Protein AF-A0A2E7DBP9-F1 (afdb_monomer_lite)

Sequence (190 aa):
MDQDQIARRSAISTDPSSILVFAQDPDAQGQPLVGTFQVPVEPAALLESIAKYETRVALAAGLSPADISRQSGDPRSGYALAVSRSGQREAQKKYAPVFRMGDEELLAKSAMLANRFLGTSLPESGYRVSYHSMPLSPDEIRAQREDIIGKMEAGLMSPVQAIMQMYDDMDEIEAKQLLTQIRRDKAEFQ

Radius of gyration: 34.58 Å; chains: 1; bounding box: 72×58×92 Å

Secondary structure (DSSP, 8-state):
----SGGG-------TT----PPPPTT--S----PPPPPSS-HHHHHHHHHHHHHHHHHHTT--GGGG---SS-TTSS------HHHHHHHHHHHHHHHHHHHHHHHHHHHHHHHHHH-----SS----PPPPPPPPHHHHHHHHHHHHHHHHTTSS-HHHHHHHHSTT--HHHHHHHHHHHHHHHHH--

pLDDT: mean 76.6, std 13.45, range [39.31, 95.0]

Foldseek 3Di:
DDDDPPVPDDDDDDDPPDDDDDDDDPPDPDDDDDDDDDDPDDVVVVVVVVVVVVLVVCVVLVQDPVQQPQPPDDPPDPPRSNRDLVRVQVSCVVCVVVVFVVVQQVVLVVQVVCCVPVVDDDDNHDDGDDDDGDDDDPVRVVVLVVVLVVCVVVVNDDQLRSVCVVPVPDDSVRSVVVVVVVVVCVVVVD

Structure (mmCIF, N/CA/C/O backbone):
data_AF-A0A2E7DBP9-F1
#
_entry.id   AF-A0A2E7DBP9-F1
#
loop_
_atom_site.group_PDB
_atom_site.id
_atom_site.type_symbol
_atom_site.label_atom_id
_atom_site.label_alt_id
_atom_site.label_comp_id
_atom_site.label_asym_id
_atom_site.label_entity_id
_atom_site.label_seq_id
_atom_site.pdbx_PDB_ins_code
_atom_site.Cartn_x
_atom_site.Cartn_y
_atom_site.Cartn_z
_atom_site.occupancy
_atom_site.B_iso_or_equiv
_atom_site.auth_seq_id
_atom_site.auth_comp_id
_atom_site.auth_asym_id
_atom_site.auth_atom_id
_atom_site.pdbx_PDB_model_num
ATOM 1 N N . MET A 1 1 ? 29.658 -23.734 -59.685 1.00 39.62 1 MET A N 1
ATOM 2 C CA . MET A 1 1 ? 31.065 -23.414 -59.377 1.00 39.62 1 MET A CA 1
ATOM 3 C C . MET A 1 1 ? 31.058 -22.720 -58.033 1.00 39.62 1 MET A C 1
ATOM 5 O O . MET A 1 1 ? 30.898 -21.512 -57.978 1.00 39.62 1 MET A O 1
ATOM 9 N N . ASP A 1 2 ? 31.080 -23.520 -56.974 1.00 45.53 2 ASP A N 1
ATOM 10 C CA . ASP A 1 2 ? 30.848 -23.098 -55.592 1.00 45.53 2 ASP A CA 1
ATOM 11 C C . ASP A 1 2 ? 32.098 -23.488 -54.791 1.00 45.53 2 ASP A C 1
ATOM 13 O O . ASP A 1 2 ? 32.121 -24.468 -54.053 1.00 45.53 2 ASP A O 1
ATOM 17 N N . GLN A 1 3 ? 33.210 -22.819 -55.107 1.00 42.97 3 GLN A N 1
ATOM 18 C CA . GLN A 1 3 ? 34.517 -23.068 -54.501 1.00 42.97 3 GLN A CA 1
ATOM 19 C C . GLN A 1 3 ? 34.954 -21.833 -53.705 1.00 42.97 3 GLN A C 1
ATOM 21 O O . GLN A 1 3 ? 35.177 -20.759 -54.258 1.00 42.97 3 GLN A O 1
ATOM 26 N N . ASP A 1 4 ? 35.072 -22.038 -52.393 1.00 46.25 4 ASP A N 1
ATOM 27 C CA . ASP A 1 4 ? 35.994 -21.358 -51.480 1.00 46.25 4 ASP A CA 1
ATOM 28 C C . ASP A 1 4 ? 35.869 -19.842 -51.269 1.00 46.25 4 ASP A C 1
ATOM 30 O O . ASP A 1 4 ? 36.848 -19.100 -51.331 1.00 46.25 4 ASP A O 1
ATOM 34 N N . GLN A 1 5 ? 34.695 -19.374 -50.834 1.00 48.56 5 GLN A N 1
ATOM 35 C CA . GLN A 1 5 ? 34.624 -18.104 -50.085 1.00 48.56 5 GLN A CA 1
ATOM 36 C C . GLN A 1 5 ? 34.911 -18.254 -48.579 1.00 48.56 5 GLN A C 1
ATOM 38 O O . GLN A 1 5 ? 35.135 -17.260 -47.889 1.00 48.56 5 GLN A O 1
ATOM 43 N N . ILE A 1 6 ? 34.945 -19.485 -48.056 1.00 50.41 6 ILE A N 1
ATOM 44 C CA . ILE A 1 6 ? 35.253 -19.759 -46.641 1.00 50.41 6 ILE A CA 1
ATOM 45 C C . ILE A 1 6 ? 36.765 -19.628 -46.376 1.00 50.41 6 ILE A C 1
ATOM 47 O O . ILE A 1 6 ? 37.163 -19.152 -45.315 1.00 50.41 6 ILE A O 1
ATOM 51 N N . ALA A 1 7 ? 37.609 -19.940 -47.366 1.00 48.03 7 ALA A N 1
ATOM 52 C CA . ALA A 1 7 ? 39.069 -19.958 -47.239 1.00 48.03 7 ALA A CA 1
ATOM 53 C C . ALA A 1 7 ? 39.744 -18.570 -47.111 1.00 48.03 7 ALA A C 1
ATOM 55 O O . ALA A 1 7 ? 40.942 -18.502 -46.855 1.00 48.03 7 ALA A O 1
ATOM 56 N N . ARG A 1 8 ? 39.010 -17.455 -47.267 1.00 54.16 8 ARG A N 1
ATOM 57 C CA . ARG A 1 8 ? 39.556 -16.078 -47.196 1.00 54.16 8 ARG A CA 1
ATOM 58 C C . ARG A 1 8 ? 39.136 -15.285 -45.953 1.00 54.16 8 ARG A C 1
ATOM 60 O O . ARG A 1 8 ? 39.252 -14.063 -45.940 1.00 54.16 8 ARG A O 1
ATOM 67 N N . ARG A 1 9 ? 38.621 -15.939 -44.909 1.00 57.69 9 ARG A N 1
ATOM 68 C CA . ARG A 1 9 ? 38.292 -15.269 -43.640 1.00 57.69 9 ARG A CA 1
ATOM 69 C C . ARG A 1 9 ? 39.413 -15.503 -42.630 1.00 57.69 9 ARG A C 1
ATOM 71 O O . ARG A 1 9 ? 39.549 -16.607 -42.116 1.00 57.69 9 ARG A O 1
ATOM 78 N N . SER A 1 10 ? 40.203 -14.471 -42.341 1.00 65.31 10 SER A N 1
ATOM 79 C CA . SER A 1 10 ? 41.147 -14.468 -41.221 1.00 65.31 10 SER A CA 1
ATOM 80 C C . SER A 1 10 ? 40.471 -13.876 -39.982 1.00 65.31 10 SER A C 1
ATOM 82 O O . SER A 1 10 ? 39.899 -12.788 -40.025 1.00 65.31 10 SER A O 1
ATOM 84 N N . ALA A 1 11 ? 40.504 -14.608 -38.870 1.00 70.25 11 ALA A N 1
ATOM 85 C CA . ALA A 1 11 ? 40.077 -14.099 -37.573 1.00 70.25 11 ALA A CA 1
ATOM 86 C C . ALA A 1 11 ? 41.314 -13.617 -36.808 1.00 70.25 11 ALA A C 1
ATOM 88 O O . ALA A 1 11 ? 42.265 -14.377 -36.633 1.00 70.25 11 ALA A O 1
ATOM 89 N N . ILE A 1 12 ? 41.305 -12.361 -36.361 1.00 74.56 12 ILE A N 1
ATOM 90 C CA . ILE A 1 12 ? 42.368 -11.781 -35.535 1.00 74.56 12 ILE A CA 1
ATOM 91 C C . ILE A 1 12 ? 41.779 -11.560 -34.143 1.00 74.56 12 ILE A C 1
ATOM 93 O O . ILE A 1 12 ? 40.846 -10.778 -33.982 1.00 74.56 12 ILE A O 1
ATOM 97 N N . SER A 1 13 ? 42.294 -12.278 -33.144 1.00 73.81 13 SER A N 1
ATOM 98 C CA . SER A 1 13 ? 41.904 -12.079 -31.747 1.00 73.81 13 SER A CA 1
ATOM 99 C C . SER A 1 13 ? 42.631 -10.857 -31.193 1.00 73.81 13 SER A C 1
ATOM 101 O O . SER A 1 13 ? 43.857 -10.862 -31.109 1.00 73.81 13 SER A O 1
ATOM 103 N N . THR A 1 14 ? 41.887 -9.824 -30.809 1.00 72.88 14 THR A N 1
ATOM 104 C CA . THR A 1 14 ? 42.428 -8.595 -30.214 1.00 72.88 14 THR A CA 1
ATOM 105 C C . THR A 1 14 ? 42.141 -8.497 -28.730 1.00 72.88 14 THR A C 1
ATOM 107 O O . THR A 1 14 ? 41.020 -8.745 -28.290 1.00 72.88 14 THR A O 1
ATOM 110 N N . ASP A 1 15 ? 43.146 -8.062 -27.978 1.00 78.44 15 ASP A N 1
ATOM 111 C CA . ASP A 1 15 ? 43.021 -7.652 -26.580 1.00 78.44 15 ASP A CA 1
ATOM 112 C C . ASP A 1 15 ? 42.444 -6.217 -26.513 1.00 78.44 15 ASP A C 1
ATOM 114 O O . ASP A 1 15 ? 42.805 -5.397 -27.365 1.00 78.44 15 ASP A O 1
ATOM 118 N N . PRO A 1 16 ? 41.579 -5.866 -25.540 1.00 72.56 16 PRO A N 1
ATOM 119 C CA . PRO A 1 16 ? 41.098 -4.492 -25.331 1.00 72.56 16 PRO A CA 1
ATOM 120 C C . PRO A 1 16 ? 42.195 -3.419 -25.175 1.00 72.56 16 PRO A C 1
ATOM 122 O O . PRO A 1 16 ? 41.903 -2.234 -25.316 1.00 72.56 16 PRO A O 1
ATOM 125 N N . SER A 1 17 ? 43.447 -3.805 -24.916 1.00 79.69 17 SER A N 1
ATOM 126 C CA . SER A 1 17 ? 44.618 -2.915 -24.888 1.00 79.69 17 SER A CA 1
ATOM 127 C C . SER A 1 17 ? 45.367 -2.781 -26.227 1.00 79.69 17 SER A C 1
ATOM 129 O O . SER A 1 17 ? 46.347 -2.041 -26.312 1.00 79.69 17 SER A O 1
ATOM 131 N N . SER A 1 18 ? 44.922 -3.469 -27.283 1.00 76.94 18 SER A N 1
ATOM 132 C CA . SER A 1 18 ? 45.573 -3.484 -28.600 1.00 76.94 18 SER A CA 1
ATOM 133 C C . SER A 1 18 ? 44.852 -2.602 -29.626 1.00 76.94 18 SER A C 1
ATOM 135 O O . SER A 1 18 ? 43.626 -2.521 -29.647 1.00 76.94 18 SER A O 1
ATOM 137 N N . ILE A 1 19 ? 45.618 -1.939 -30.501 1.00 74.88 19 ILE A N 1
ATOM 138 C CA . ILE A 1 19 ? 45.091 -1.132 -31.611 1.00 74.88 19 ILE A CA 1
ATOM 139 C C . ILE A 1 19 ? 45.338 -1.888 -32.916 1.00 74.88 19 ILE A C 1
ATOM 141 O O . ILE A 1 19 ? 46.484 -2.184 -33.255 1.00 74.88 19 ILE A O 1
ATOM 145 N N . LEU A 1 20 ? 44.271 -2.177 -33.663 1.00 76.56 20 LEU A N 1
ATOM 146 C CA . LEU A 1 20 ? 44.380 -2.717 -35.017 1.00 76.56 20 LEU A CA 1
ATOM 147 C C . LEU A 1 20 ? 44.583 -1.593 -36.026 1.00 76.56 20 LEU A C 1
ATOM 149 O O . LEU A 1 20 ? 43.804 -0.642 -36.079 1.00 76.56 20 LEU A O 1
ATOM 153 N N . VAL A 1 21 ? 45.602 -1.749 -36.865 1.00 78.38 21 VAL A N 1
ATOM 154 C CA . VAL A 1 21 ? 45.881 -0.857 -37.989 1.00 78.38 21 VAL A CA 1
ATOM 155 C C . VAL A 1 21 ? 45.710 -1.655 -39.274 1.00 78.38 21 VAL A C 1
ATOM 157 O O . VAL A 1 21 ? 46.422 -2.631 -39.502 1.00 78.38 21 VAL A O 1
ATOM 160 N N . PHE A 1 22 ? 44.762 -1.242 -40.111 1.00 75.50 22 PHE A N 1
ATOM 161 C CA . PHE A 1 22 ? 44.553 -1.826 -41.433 1.00 75.50 22 PHE A CA 1
ATOM 162 C C . PHE A 1 22 ? 45.274 -0.972 -42.477 1.00 75.50 22 PHE A C 1
ATOM 164 O O . PHE A 1 22 ? 45.026 0.230 -42.571 1.00 75.50 22 PHE A O 1
ATOM 171 N N . ALA A 1 23 ? 46.163 -1.588 -43.256 1.00 75.81 23 ALA A N 1
ATOM 172 C CA . ALA A 1 23 ? 46.811 -0.959 -44.402 1.00 75.81 23 ALA A CA 1
ATOM 173 C C . ALA A 1 23 ? 46.165 -1.458 -45.699 1.00 75.81 23 ALA A C 1
ATOM 175 O O . ALA A 1 23 ? 45.755 -2.617 -45.788 1.00 75.81 23 ALA A O 1
ATOM 176 N N . GLN A 1 24 ? 46.065 -0.582 -46.699 1.00 69.94 24 GLN A N 1
ATOM 177 C CA . GLN A 1 24 ? 45.629 -0.980 -48.032 1.00 69.94 24 GLN A CA 1
ATOM 178 C C . GLN A 1 24 ? 46.708 -1.854 -48.679 1.00 69.94 24 GLN A C 1
ATOM 180 O O . GLN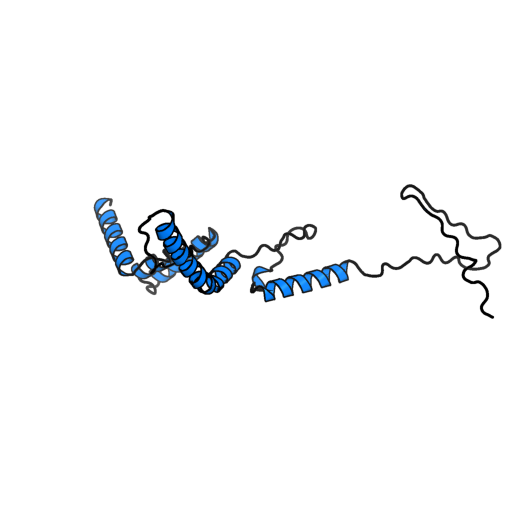 A 1 24 ? 47.890 -1.516 -48.631 1.00 69.94 24 GLN A O 1
ATOM 185 N N . ASP A 1 25 ? 46.292 -2.964 -49.282 1.00 75.56 25 ASP A N 1
ATOM 186 C CA . ASP A 1 25 ? 47.177 -3.809 -50.078 1.00 75.56 25 ASP A CA 1
ATOM 187 C C . ASP A 1 25 ? 47.626 -3.033 -51.337 1.00 75.56 25 ASP A C 1
ATOM 189 O O . ASP A 1 25 ? 46.761 -2.553 -52.080 1.00 75.56 25 ASP A O 1
ATOM 193 N N . PRO A 1 26 ? 48.941 -2.856 -51.570 1.00 69.62 26 PRO A N 1
ATOM 194 C CA . PRO A 1 26 ? 49.465 -2.071 -52.688 1.00 69.62 26 PRO A CA 1
ATOM 195 C C . PRO A 1 26 ? 49.058 -2.589 -54.077 1.00 69.62 26 PRO A C 1
ATOM 197 O O . PRO A 1 26 ? 49.033 -1.794 -55.017 1.00 69.62 26 PRO A O 1
ATOM 200 N N . ASP A 1 27 ? 48.686 -3.866 -54.209 1.00 71.06 27 ASP A N 1
ATOM 201 C CA . ASP A 1 27 ? 48.264 -4.463 -55.485 1.00 71.06 27 ASP A CA 1
ATOM 202 C C . ASP A 1 27 ? 46.733 -4.455 -55.686 1.00 71.06 27 ASP A C 1
ATOM 204 O O . ASP A 1 27 ? 46.227 -4.785 -56.765 1.00 71.06 27 ASP A O 1
ATOM 208 N N . ALA A 1 28 ? 45.962 -4.053 -54.670 1.00 71.00 28 ALA A N 1
ATOM 209 C CA . ALA A 1 28 ? 44.505 -4.038 -54.723 1.00 71.00 28 ALA A CA 1
ATOM 210 C C . ALA A 1 28 ? 43.969 -2.717 -55.306 1.00 71.00 28 ALA A C 1
ATOM 212 O O . ALA A 1 28 ? 43.956 -1.674 -54.647 1.00 71.00 28 ALA A O 1
ATOM 213 N N . GLN A 1 29 ? 43.452 -2.765 -56.540 1.00 66.00 29 GLN A N 1
ATOM 214 C CA . GLN A 1 29 ? 42.735 -1.635 -57.139 1.00 66.00 29 GLN A CA 1
ATOM 215 C C . GLN A 1 29 ? 41.269 -1.599 -56.681 1.00 66.00 29 GLN A C 1
ATOM 217 O O . GLN A 1 29 ? 40.438 -2.387 -57.129 1.00 66.00 29 GLN A O 1
ATOM 222 N N . GLY A 1 30 ? 40.951 -0.665 -55.781 1.00 69.94 30 GLY A N 1
ATOM 223 C CA . GLY A 1 30 ? 39.599 -0.401 -55.284 1.00 69.94 30 GLY A CA 1
ATOM 224 C C . GLY A 1 30 ? 39.603 0.492 -54.040 1.00 69.94 30 GLY A C 1
ATOM 225 O O . GLY A 1 30 ? 40.638 0.669 -53.401 1.00 69.94 30 GLY A O 1
ATOM 226 N N . GLN A 1 31 ? 38.450 1.069 -53.687 1.00 67.81 31 GLN A N 1
ATOM 227 C CA . GLN A 1 31 ? 38.296 1.780 -52.415 1.00 67.81 31 GLN A CA 1
ATOM 228 C C . GLN A 1 31 ? 38.171 0.747 -51.277 1.00 67.81 31 GLN A C 1
ATOM 230 O O . GLN A 1 31 ? 37.269 -0.092 -51.338 1.00 67.81 31 GLN A O 1
ATOM 235 N N . PRO A 1 32 ? 39.040 0.769 -50.249 1.00 67.62 32 PRO A N 1
ATOM 236 C CA . PRO A 1 32 ? 38.953 -0.182 -49.146 1.00 67.62 32 PRO A CA 1
ATOM 237 C C . PRO A 1 32 ? 37.668 0.052 -48.342 1.00 67.62 32 PRO A C 1
ATOM 239 O O . PRO A 1 32 ? 37.416 1.160 -47.867 1.00 67.62 32 PRO A O 1
ATOM 242 N N . LEU A 1 33 ? 36.855 -0.997 -48.184 1.00 67.00 33 LEU A N 1
ATOM 243 C CA . LEU A 1 33 ? 35.632 -0.971 -47.383 1.00 67.00 33 LEU A CA 1
ATOM 244 C C . LEU A 1 33 ? 35.829 -1.822 -46.125 1.00 67.00 33 LEU A C 1
ATOM 246 O O . LEU A 1 33 ? 35.989 -3.039 -46.208 1.00 67.00 33 LEU A O 1
ATOM 250 N N . VAL A 1 34 ? 35.783 -1.188 -44.956 1.00 73.75 34 VAL A N 1
ATOM 251 C CA . VAL A 1 34 ? 35.730 -1.894 -43.672 1.00 73.75 34 VAL A CA 1
ATOM 252 C C . VAL A 1 34 ? 34.263 -2.029 -43.281 1.00 73.75 34 VAL A C 1
ATOM 254 O O . VAL A 1 34 ? 33.609 -1.045 -42.942 1.00 73.75 34 VAL A O 1
ATOM 257 N N . GLY A 1 35 ? 33.728 -3.246 -43.362 1.00 70.94 35 GLY A N 1
ATOM 258 C CA . GLY A 1 35 ? 32.385 -3.541 -42.874 1.00 70.94 35 GLY A CA 1
ATOM 259 C C . GLY A 1 35 ? 32.385 -3.614 -41.350 1.00 70.94 35 GLY A C 1
ATOM 260 O O . GLY A 1 35 ? 33.093 -4.434 -40.773 1.00 70.94 35 GLY A O 1
ATOM 261 N N . THR A 1 36 ? 31.592 -2.776 -40.691 1.00 73.00 36 THR A N 1
ATOM 262 C CA . THR A 1 36 ? 31.295 -2.929 -39.265 1.00 73.00 36 THR A CA 1
ATOM 263 C C . THR A 1 36 ? 30.020 -3.745 -39.096 1.00 73.00 36 THR A C 1
ATOM 265 O O . THR A 1 36 ? 29.071 -3.619 -39.874 1.00 73.00 36 THR A O 1
ATOM 268 N N . PHE A 1 37 ? 29.979 -4.598 -38.072 1.00 74.44 37 PHE A N 1
ATOM 269 C CA . PHE A 1 37 ? 28.721 -5.210 -37.666 1.00 74.44 37 PHE A CA 1
ATOM 270 C C . PHE A 1 37 ? 27.853 -4.127 -37.036 1.00 74.44 37 PHE A C 1
ATOM 272 O O . PHE A 1 37 ? 28.237 -3.513 -36.040 1.00 74.44 37 PHE A O 1
ATOM 279 N N . GLN A 1 38 ? 26.692 -3.880 -37.634 1.00 70.31 38 GLN A N 1
ATOM 280 C CA . GLN A 1 38 ? 25.683 -3.041 -37.009 1.00 70.31 38 GLN A CA 1
ATOM 281 C C . GLN A 1 38 ? 25.188 -3.750 -35.754 1.00 70.31 38 GLN A C 1
ATOM 283 O O . GLN A 1 38 ? 24.910 -4.953 -35.778 1.00 70.31 38 GLN A O 1
ATOM 288 N N . VAL A 1 39 ? 25.101 -3.008 -34.653 1.00 74.06 39 VAL A N 1
ATOM 289 C CA . VAL A 1 39 ? 24.480 -3.524 -33.435 1.00 74.06 39 VAL A CA 1
ATOM 290 C C . VAL A 1 39 ? 23.050 -3.932 -33.810 1.00 74.06 39 VAL A C 1
ATOM 292 O O . VAL A 1 39 ? 22.343 -3.134 -34.425 1.00 74.06 39 VAL A O 1
ATOM 295 N N . PRO A 1 40 ? 22.609 -5.162 -33.492 1.00 78.12 40 PRO A N 1
ATOM 296 C CA . PRO A 1 40 ? 21.336 -5.691 -33.983 1.00 78.12 40 PRO A CA 1
ATOM 297 C C . PRO A 1 40 ? 20.115 -4.951 -33.424 1.00 78.12 40 PRO A C 1
ATOM 299 O O . PRO A 1 40 ? 19.004 -5.152 -33.908 1.00 78.12 40 PRO A O 1
ATOM 302 N N . VAL A 1 41 ? 20.305 -4.113 -32.401 1.00 81.62 41 VAL A N 1
ATOM 303 C CA . VAL A 1 41 ? 19.242 -3.319 -31.797 1.00 81.62 41 VAL A CA 1
ATOM 304 C C . VAL A 1 41 ? 19.752 -1.936 -31.420 1.00 81.62 41 VAL A C 1
ATOM 306 O O . VAL A 1 41 ? 20.867 -1.778 -30.921 1.00 81.62 41 VAL A O 1
ATOM 309 N N . GLU A 1 42 ? 18.905 -0.934 -31.622 1.00 85.56 42 GLU A N 1
ATOM 310 C CA . GLU A 1 42 ? 19.122 0.393 -31.070 1.00 85.56 42 GLU A CA 1
ATOM 311 C C . GLU A 1 42 ? 18.817 0.363 -29.556 1.00 85.56 42 GLU A C 1
ATOM 313 O O . GLU A 1 42 ? 17.697 0.011 -29.166 1.00 85.56 42 GLU A O 1
ATOM 318 N N . PRO A 1 43 ? 19.764 0.741 -28.677 1.00 82.44 43 PRO A N 1
ATOM 319 C CA . PRO A 1 43 ? 19.548 0.704 -27.228 1.00 82.44 43 PRO A CA 1
ATOM 320 C C . PRO A 1 43 ? 18.356 1.548 -26.756 1.00 82.44 43 PRO A C 1
ATOM 322 O O . PRO A 1 43 ? 17.678 1.173 -25.800 1.00 82.44 43 PRO A O 1
ATOM 325 N N . ALA A 1 44 ? 18.070 2.663 -27.436 1.00 84.31 44 ALA A N 1
ATOM 326 C CA . ALA A 1 44 ? 16.938 3.527 -27.111 1.00 84.31 44 ALA A CA 1
ATOM 327 C C . ALA A 1 44 ? 15.592 2.838 -27.388 1.00 84.31 44 ALA A C 1
ATOM 329 O O . ALA A 1 44 ? 14.715 2.835 -26.522 1.00 84.31 44 ALA A O 1
ATOM 330 N N . ALA A 1 45 ? 15.457 2.179 -28.543 1.00 84.50 45 ALA A N 1
ATOM 331 C CA . ALA A 1 45 ? 14.262 1.415 -28.894 1.00 84.50 45 ALA A CA 1
ATOM 332 C C . ALA A 1 45 ? 14.034 0.232 -27.937 1.00 84.50 45 ALA A C 1
ATOM 334 O O . ALA A 1 45 ? 12.899 -0.052 -27.541 1.00 84.50 45 ALA A O 1
ATOM 335 N N . LEU A 1 46 ? 15.115 -0.433 -27.509 1.00 84.75 46 LEU A N 1
ATOM 336 C CA . LEU A 1 46 ? 15.033 -1.503 -26.516 1.00 84.75 46 LEU A CA 1
ATOM 337 C C . LEU A 1 46 ? 14.532 -0.973 -25.165 1.00 84.75 46 LEU A C 1
ATOM 339 O O . LEU A 1 46 ? 13.593 -1.538 -24.603 1.00 84.75 46 LEU A O 1
ATOM 343 N N . LEU A 1 47 ? 15.095 0.132 -24.670 1.00 85.81 47 LEU A N 1
ATOM 344 C CA . LEU A 1 47 ? 14.663 0.752 -23.415 1.00 85.81 47 LEU A CA 1
ATOM 345 C C . LEU A 1 47 ? 13.189 1.180 -23.465 1.00 85.81 47 LEU A C 1
ATOM 347 O O . LEU A 1 47 ? 12.444 0.952 -22.512 1.00 85.81 47 LEU A O 1
ATOM 351 N N . GLU A 1 48 ? 12.745 1.749 -24.586 1.00 85.56 48 GLU A N 1
ATOM 352 C CA . GLU A 1 48 ? 11.346 2.137 -24.771 1.00 85.56 48 GLU A CA 1
ATOM 353 C C . GLU A 1 48 ? 10.406 0.922 -24.706 1.00 85.56 48 GLU A C 1
ATOM 355 O O . GLU A 1 48 ? 9.338 0.987 -24.088 1.00 85.56 48 GLU A O 1
ATOM 360 N N . SER A 1 49 ? 10.805 -0.206 -25.301 1.00 87.81 49 SER A N 1
ATOM 361 C CA . SER A 1 49 ? 10.020 -1.443 -25.257 1.00 87.81 49 SER A CA 1
ATOM 362 C C . SER A 1 49 ? 9.886 -2.005 -23.835 1.00 87.81 49 SER A C 1
ATOM 364 O O . SER A 1 49 ? 8.793 -2.420 -23.440 1.00 87.81 49 SER A O 1
ATOM 366 N N . ILE A 1 50 ? 10.961 -1.938 -23.043 1.00 86.88 50 ILE A N 1
ATOM 367 C CA . ILE A 1 50 ? 10.983 -2.374 -21.642 1.00 86.88 50 ILE A CA 1
ATOM 368 C C . ILE A 1 50 ? 10.063 -1.481 -20.804 1.00 86.88 50 ILE A C 1
ATOM 370 O O . ILE A 1 50 ? 9.182 -1.989 -20.114 1.00 86.88 50 ILE A O 1
ATOM 374 N N . ALA A 1 51 ? 10.163 -0.157 -20.947 1.00 83.81 51 ALA A N 1
ATOM 375 C CA . ALA A 1 51 ? 9.324 0.784 -20.205 1.00 83.81 51 ALA A CA 1
ATOM 376 C C . ALA A 1 51 ? 7.820 0.593 -20.492 1.00 83.81 51 ALA A C 1
ATOM 378 O O . ALA A 1 51 ? 6.983 0.647 -19.584 1.00 83.81 51 ALA A O 1
ATOM 379 N N . LYS A 1 52 ? 7.453 0.324 -21.754 1.00 85.19 52 LYS A N 1
ATOM 380 C CA . LYS A 1 52 ? 6.067 -0.007 -22.134 1.00 85.19 52 LYS A CA 1
ATOM 381 C C . LYS A 1 52 ? 5.601 -1.314 -21.492 1.00 85.19 52 LYS A C 1
ATOM 383 O O . LYS A 1 52 ? 4.462 -1.393 -21.027 1.00 85.19 52 LYS A O 1
ATOM 388 N N . TYR A 1 53 ? 6.465 -2.329 -21.455 1.00 86.44 53 TYR A N 1
ATOM 389 C CA . TYR A 1 53 ? 6.161 -3.602 -20.809 1.00 86.44 53 TYR A CA 1
ATOM 390 C C . TYR A 1 53 ? 5.931 -3.434 -19.301 1.00 86.44 53 TYR A C 1
ATOM 392 O O . TYR A 1 53 ? 4.908 -3.889 -18.792 1.00 86.44 53 TYR A O 1
ATOM 400 N N . GLU A 1 54 ? 6.825 -2.734 -18.605 1.00 84.00 54 GLU A N 1
ATOM 401 C CA . GLU A 1 54 ? 6.729 -2.476 -17.163 1.00 84.00 54 GLU A CA 1
ATOM 402 C C . GLU A 1 54 ? 5.464 -1.696 -16.804 1.00 84.00 54 GLU A C 1
ATOM 404 O O . GLU A 1 54 ? 4.743 -2.073 -15.880 1.00 84.00 54 GLU A O 1
ATOM 409 N N . THR A 1 55 ? 5.127 -0.674 -17.596 1.00 81.56 55 THR A N 1
ATOM 410 C CA . THR A 1 55 ? 3.885 0.090 -17.416 1.00 81.56 55 THR A CA 1
ATOM 411 C C . THR A 1 55 ? 2.666 -0.827 -17.523 1.00 81.56 55 THR A C 1
ATOM 413 O O . THR A 1 55 ? 1.761 -0.767 -16.697 1.00 81.56 55 THR A O 1
ATOM 416 N N . ARG A 1 56 ? 2.646 -1.738 -18.504 1.00 84.44 56 ARG A N 1
ATOM 417 C CA . ARG A 1 56 ? 1.548 -2.699 -18.668 1.00 84.44 56 ARG A CA 1
ATOM 418 C C . ARG A 1 56 ? 1.439 -3.667 -17.485 1.00 84.44 56 ARG A C 1
ATOM 420 O O . ARG A 1 56 ? 0.324 -3.986 -17.082 1.00 84.44 56 ARG A O 1
ATOM 427 N N . VAL A 1 57 ? 2.563 -4.120 -16.927 1.00 84.62 57 VAL A N 1
ATOM 428 C CA . VAL A 1 57 ? 2.578 -4.974 -15.725 1.00 84.62 57 VAL A CA 1
ATOM 429 C C . VAL A 1 57 ? 2.044 -4.215 -14.510 1.00 84.62 57 VAL A C 1
ATOM 431 O O . VAL A 1 57 ? 1.208 -4.744 -13.784 1.00 84.62 57 VAL A O 1
ATOM 434 N N . ALA A 1 58 ? 2.458 -2.962 -14.320 1.00 77.12 58 ALA A N 1
ATOM 435 C CA . ALA A 1 58 ? 1.972 -2.114 -13.234 1.00 77.12 58 ALA A CA 1
ATOM 436 C C . ALA A 1 58 ? 0.453 -1.869 -13.320 1.00 77.12 58 ALA A C 1
ATOM 438 O O . ALA A 1 58 ? -0.250 -1.984 -12.315 1.00 77.12 58 ALA A O 1
ATOM 439 N N . LEU A 1 59 ? -0.073 -1.628 -14.526 1.00 81.44 59 LEU A N 1
ATOM 440 C CA . LEU A 1 59 ? -1.516 -1.514 -14.761 1.00 81.44 59 LEU A CA 1
ATOM 441 C C . LEU A 1 59 ? -2.251 -2.827 -14.463 1.00 81.44 59 LEU A C 1
ATOM 443 O O . LEU A 1 59 ? -3.304 -2.815 -13.829 1.00 81.44 59 LEU A O 1
ATOM 447 N N . ALA A 1 60 ? -1.688 -3.967 -14.870 1.00 80.50 60 ALA A N 1
ATOM 448 C CA . ALA A 1 60 ? -2.255 -5.279 -14.561 1.00 80.50 60 ALA A CA 1
ATOM 449 C C . ALA A 1 60 ? -2.265 -5.574 -13.049 1.00 80.50 60 ALA A C 1
ATOM 451 O O . ALA A 1 60 ? -3.192 -6.213 -12.556 1.00 80.50 60 ALA A O 1
ATOM 452 N N . ALA A 1 61 ? -1.281 -5.064 -12.303 1.00 77.69 61 ALA A N 1
ATOM 453 C CA . ALA A 1 61 ? -1.228 -5.143 -10.842 1.00 77.69 61 ALA A C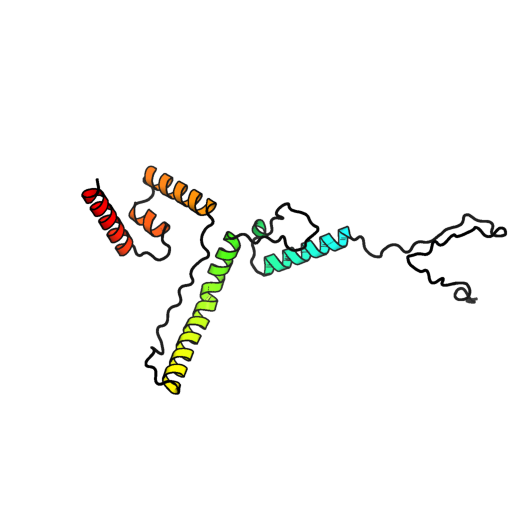A 1
ATOM 454 C C . ALA A 1 61 ? -2.240 -4.213 -10.137 1.00 77.69 61 ALA A C 1
ATOM 456 O O . ALA A 1 61 ? -2.416 -4.300 -8.921 1.00 77.69 61 ALA A O 1
ATOM 457 N N . GLY A 1 62 ? -2.939 -3.356 -10.889 1.00 74.19 62 GLY A N 1
ATOM 458 C CA . GLY A 1 62 ? -3.965 -2.453 -10.376 1.00 74.19 62 GLY A CA 1
ATOM 459 C C . GLY A 1 62 ? -3.445 -1.095 -9.910 1.00 74.19 62 GLY A C 1
ATOM 460 O O . GLY A 1 62 ? -4.155 -0.424 -9.168 1.00 74.19 62 GLY A O 1
ATOM 461 N N . LEU A 1 63 ? -2.238 -0.693 -10.321 1.00 74.62 63 LEU A N 1
ATOM 462 C CA . LEU A 1 63 ? -1.730 0.661 -10.087 1.00 74.62 63 LEU A CA 1
ATOM 463 C C . LEU A 1 63 ? -2.330 1.637 -11.107 1.00 74.62 63 LEU A C 1
ATOM 465 O O . LEU A 1 63 ? -2.473 1.301 -12.285 1.00 74.62 63 LEU A O 1
ATOM 469 N N . SER A 1 64 ? -2.667 2.851 -10.670 1.00 70.12 64 SER A N 1
ATOM 470 C CA . SER A 1 64 ? -3.171 3.894 -11.567 1.00 70.12 64 SER A CA 1
ATOM 471 C C . SER A 1 64 ? -2.043 4.437 -12.460 1.00 70.12 64 SER A C 1
ATOM 473 O O . SER A 1 64 ? -0.929 4.639 -11.971 1.00 70.12 64 SER A O 1
ATOM 475 N N . PRO A 1 65 ? -2.300 4.760 -13.746 1.00 65.06 65 PRO A N 1
ATOM 476 C CA . PRO A 1 65 ? -1.321 5.420 -14.615 1.00 65.06 65 PRO A CA 1
ATOM 477 C C . PRO A 1 65 ? -0.741 6.716 -14.025 1.00 65.06 65 PRO A C 1
ATOM 479 O O . PRO A 1 65 ? 0.409 7.052 -14.296 1.00 65.06 65 PRO A O 1
ATOM 482 N N . ALA A 1 66 ? -1.526 7.435 -13.214 1.00 64.75 66 ALA A N 1
ATOM 483 C CA . ALA A 1 66 ? -1.097 8.668 -12.554 1.00 64.75 66 ALA A CA 1
ATOM 484 C C . ALA A 1 66 ? -0.045 8.418 -11.459 1.00 64.75 66 ALA A C 1
ATOM 486 O O . ALA A 1 66 ? 0.811 9.267 -11.225 1.00 64.75 66 ALA A O 1
ATOM 487 N N . ASP A 1 67 ? -0.060 7.232 -10.846 1.00 61.53 67 ASP A N 1
ATOM 488 C CA . ASP A 1 67 ? 0.895 6.830 -9.809 1.00 61.53 67 ASP A CA 1
ATOM 489 C C . ASP A 1 67 ? 2.232 6.360 -10.396 1.00 61.53 67 ASP A C 1
ATOM 491 O O . ASP A 1 67 ? 3.221 6.253 -9.679 1.00 61.53 67 ASP A O 1
ATOM 495 N N . ILE A 1 68 ? 2.268 6.090 -11.706 1.00 61.59 68 ILE A N 1
ATOM 496 C CA . ILE A 1 68 ? 3.453 5.660 -12.469 1.00 61.59 68 ILE A CA 1
ATOM 497 C C . ILE A 1 68 ? 4.195 6.887 -13.042 1.00 61.59 68 ILE A C 1
ATOM 499 O O . ILE A 1 68 ? 5.087 6.767 -13.884 1.00 61.59 68 ILE A O 1
ATOM 503 N N . SER A 1 69 ? 3.844 8.104 -12.603 1.00 58.56 69 SER A N 1
ATOM 504 C CA . SER A 1 69 ? 4.509 9.321 -13.067 1.00 58.56 69 SER A CA 1
ATOM 505 C C . SER A 1 69 ? 6.019 9.206 -12.828 1.00 58.56 69 SER A C 1
ATOM 507 O O . SER A 1 69 ? 6.462 8.967 -11.703 1.00 58.56 69 SER A O 1
ATOM 509 N N . ARG A 1 70 ? 6.808 9.381 -13.899 1.00 54.81 70 ARG A N 1
ATOM 510 C CA . ARG A 1 70 ? 8.264 9.512 -13.818 1.00 54.81 70 ARG A CA 1
ATOM 511 C C . ARG A 1 70 ? 8.563 10.710 -12.931 1.00 54.81 70 ARG A C 1
ATOM 513 O O . ARG A 1 70 ? 8.525 11.848 -13.398 1.00 54.81 70 ARG A O 1
ATOM 520 N N . GLN A 1 71 ? 8.864 10.461 -11.663 1.00 50.66 71 GLN A N 1
ATOM 521 C CA . GLN A 1 71 ? 9.476 11.471 -10.823 1.00 50.66 71 GLN A CA 1
ATOM 522 C C . GLN A 1 71 ? 10.800 11.816 -11.509 1.00 50.66 71 GLN A C 1
ATOM 524 O O . GLN A 1 71 ? 11.670 10.964 -11.660 1.00 50.66 71 GLN A O 1
ATOM 529 N N . SER A 1 72 ? 10.875 13.025 -12.065 1.00 42.84 72 SER A N 1
ATOM 530 C CA . SER A 1 72 ? 12.011 13.537 -12.829 1.00 42.84 72 SER A CA 1
ATOM 531 C C . SER A 1 72 ? 13.280 13.510 -11.969 1.00 42.84 72 SER A C 1
ATOM 533 O O . SER A 1 72 ? 13.599 14.484 -11.293 1.00 42.84 72 SER A O 1
ATOM 535 N N . GLY A 1 73 ? 13.993 12.387 -11.988 1.00 43.06 73 GLY A N 1
ATOM 536 C CA . GLY A 1 73 ? 15.235 12.154 -11.266 1.00 43.06 73 GLY A CA 1
ATOM 537 C C . GLY A 1 73 ? 15.997 11.021 -11.944 1.00 43.06 73 GLY A C 1
ATOM 538 O O . GLY A 1 73 ? 15.516 9.898 -11.982 1.00 43.06 73 GLY A O 1
ATOM 539 N N . ASP A 1 74 ? 17.130 11.382 -12.545 1.00 43.16 74 ASP A N 1
ATOM 540 C CA . ASP A 1 74 ? 18.153 10.567 -13.218 1.00 43.16 74 ASP A CA 1
ATOM 541 C C . ASP A 1 74 ? 17.744 9.149 -13.725 1.00 43.16 74 ASP A C 1
ATOM 543 O O . ASP A 1 74 ? 17.678 8.193 -12.947 1.00 43.16 74 ASP A O 1
ATOM 547 N N . PRO A 1 75 ? 17.560 8.953 -15.050 1.00 47.44 75 PRO A N 1
ATOM 548 C CA . PRO A 1 75 ? 17.165 7.677 -15.668 1.00 47.44 75 PRO A CA 1
ATOM 549 C C . PRO A 1 75 ? 18.215 6.548 -15.581 1.00 47.44 75 PRO A C 1
ATOM 551 O O . PRO A 1 75 ? 18.051 5.504 -16.209 1.00 47.44 75 PRO A O 1
ATOM 554 N N . ARG A 1 76 ? 19.303 6.729 -14.823 1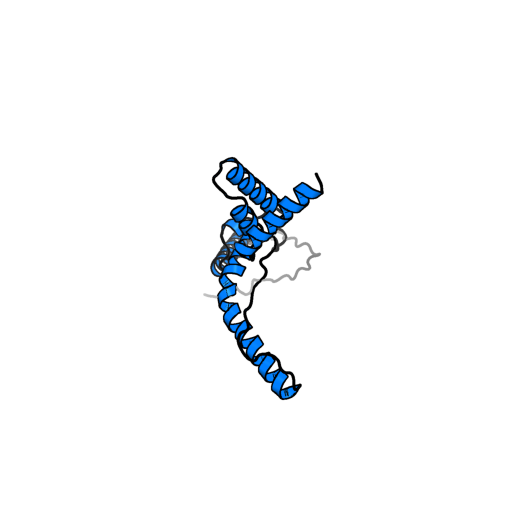.00 48.16 76 ARG A N 1
ATOM 555 C CA . ARG A 1 76 ? 20.388 5.746 -14.655 1.00 48.16 76 ARG A CA 1
ATOM 556 C C . ARG A 1 76 ? 20.168 4.720 -13.547 1.00 48.16 76 ARG A C 1
ATOM 558 O O . ARG A 1 76 ? 20.977 3.805 -13.417 1.00 48.16 76 ARG A O 1
ATOM 565 N N . SER A 1 77 ? 19.089 4.819 -12.774 1.00 42.09 77 SER A N 1
ATOM 566 C CA . SER A 1 77 ? 18.734 3.782 -11.802 1.00 42.09 77 SER A CA 1
ATOM 567 C C . SER A 1 77 ? 17.280 3.359 -11.990 1.00 42.09 77 SER A C 1
ATOM 569 O O . SER A 1 77 ? 16.368 4.171 -11.875 1.00 42.09 77 SER A O 1
ATOM 571 N N . GLY A 1 78 ? 17.055 2.082 -12.311 1.00 43.97 78 GLY A N 1
ATOM 572 C CA . GLY A 1 78 ? 15.730 1.483 -12.535 1.00 43.97 78 GLY A CA 1
ATOM 573 C C . GLY A 1 78 ? 14.864 1.357 -11.273 1.00 43.97 78 GLY A C 1
ATOM 574 O O . GLY A 1 78 ? 14.142 0.379 -11.130 1.00 43.97 78 GLY A O 1
ATOM 575 N N . TYR A 1 79 ? 14.962 2.303 -10.334 1.00 39.31 79 TYR A N 1
ATOM 576 C CA . TYR A 1 79 ? 14.340 2.244 -9.006 1.00 39.31 79 TYR A CA 1
ATOM 577 C C . TYR A 1 79 ? 13.494 3.487 -8.665 1.00 39.31 79 TYR A C 1
ATOM 579 O O . TYR A 1 79 ? 13.272 3.795 -7.501 1.00 39.31 79 TYR A O 1
ATOM 587 N N . ALA A 1 80 ? 12.998 4.225 -9.662 1.00 42.81 80 ALA A N 1
ATOM 588 C CA . ALA A 1 80 ? 12.196 5.434 -9.431 1.00 42.81 80 ALA A CA 1
ATOM 589 C C . ALA A 1 80 ? 10.710 5.280 -9.807 1.00 42.81 80 ALA A C 1
ATOM 591 O O . ALA A 1 80 ? 10.053 6.258 -10.159 1.00 42.81 80 ALA A O 1
ATOM 592 N N . LEU A 1 81 ? 10.148 4.069 -9.708 1.00 50.66 81 LEU A N 1
ATOM 593 C CA . LEU A 1 81 ? 8.693 3.908 -9.609 1.00 50.66 81 LEU A CA 1
ATOM 594 C C . LEU A 1 81 ? 8.276 4.252 -8.174 1.00 50.66 81 LEU A C 1
ATOM 596 O O . LEU A 1 81 ? 8.035 3.375 -7.346 1.00 50.66 81 LEU A O 1
ATOM 600 N N . ALA A 1 82 ? 8.255 5.545 -7.855 1.00 54.31 82 ALA A N 1
ATOM 601 C CA . ALA A 1 82 ? 7.695 6.035 -6.606 1.00 54.31 82 ALA A CA 1
ATOM 602 C C . ALA A 1 82 ? 6.173 5.837 -6.649 1.00 54.31 82 ALA A C 1
ATOM 604 O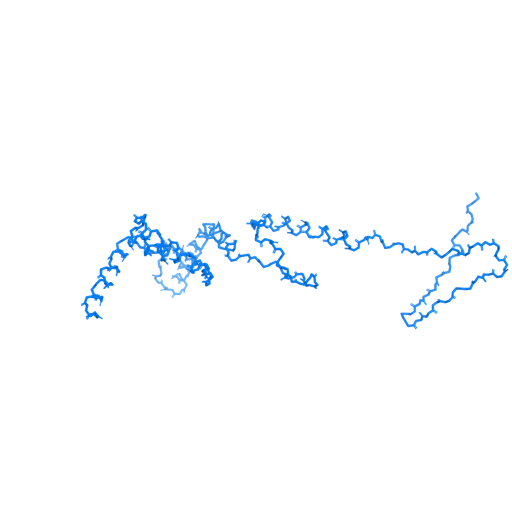 O . ALA A 1 82 ? 5.433 6.722 -7.068 1.00 54.31 82 ALA A O 1
ATOM 605 N N . VAL A 1 83 ? 5.704 4.648 -6.254 1.00 58.81 83 VAL A N 1
ATOM 606 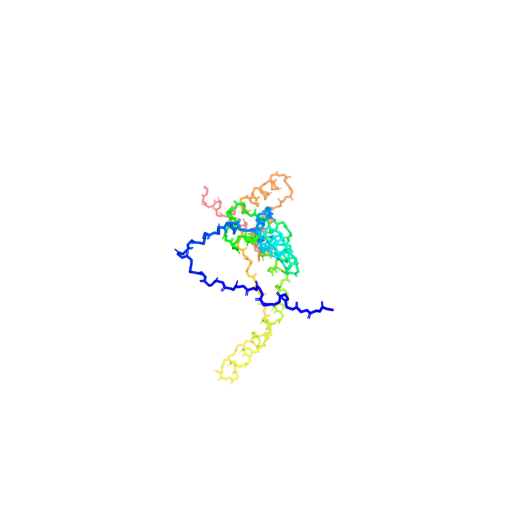C CA . VAL A 1 83 ? 4.269 4.369 -6.138 1.00 58.81 83 VAL A CA 1
ATOM 607 C C . VAL A 1 83 ? 3.677 5.365 -5.146 1.00 58.81 83 VAL A C 1
ATOM 609 O O . VAL A 1 83 ? 4.129 5.452 -4.000 1.00 58.81 83 VAL A O 1
ATOM 612 N N . SER A 1 84 ? 2.675 6.123 -5.584 1.00 67.19 84 SER A N 1
ATOM 613 C CA . SER A 1 84 ? 2.033 7.126 -4.742 1.00 67.19 84 SER A CA 1
ATOM 614 C C . SER A 1 84 ? 1.443 6.483 -3.475 1.00 67.19 84 SER A C 1
ATOM 616 O O . SER A 1 84 ? 0.885 5.380 -3.493 1.00 67.19 84 SER A O 1
ATOM 618 N N . ARG A 1 85 ? 1.538 7.178 -2.333 1.00 68.19 85 ARG A N 1
ATOM 619 C CA . ARG A 1 85 ? 0.931 6.713 -1.068 1.00 68.19 85 ARG A CA 1
ATOM 620 C C . ARG A 1 85 ? -0.597 6.614 -1.162 1.00 68.19 85 ARG A C 1
ATOM 622 O O . ARG A 1 85 ? -1.216 5.880 -0.393 1.00 68.19 85 ARG A O 1
ATOM 629 N N . SER A 1 86 ? -1.216 7.354 -2.081 1.00 67.38 86 SER A N 1
ATOM 630 C CA . SER A 1 86 ? -2.634 7.230 -2.425 1.00 67.38 86 SER A CA 1
ATOM 631 C C . SER A 1 86 ? -2.928 5.906 -3.133 1.00 67.38 86 SER A C 1
ATOM 633 O O . SER A 1 86 ? -3.800 5.172 -2.673 1.00 67.38 86 SER A O 1
ATOM 635 N N . GLY A 1 87 ? -2.151 5.540 -4.157 1.00 71.44 87 GLY A N 1
ATOM 636 C CA . GLY A 1 87 ? -2.308 4.281 -4.890 1.00 71.44 87 GLY A CA 1
ATOM 637 C C . GLY A 1 87 ? -2.063 3.057 -4.010 1.00 71.44 87 GLY A C 1
ATOM 638 O O . GLY A 1 87 ? -2.816 2.085 -4.056 1.00 71.44 87 GLY A O 1
ATOM 639 N N . GLN A 1 88 ? -1.079 3.128 -3.108 1.00 75.56 88 GLN A N 1
ATOM 640 C CA . GLN A 1 88 ? -0.854 2.068 -2.121 1.00 75.56 88 GLN A CA 1
ATOM 641 C C . GLN A 1 88 ? -2.058 1.897 -1.170 1.00 75.56 88 GLN A C 1
ATOM 643 O O . GLN A 1 88 ? -2.410 0.768 -0.829 1.00 75.56 88 GLN A O 1
ATOM 648 N N . ARG A 1 89 ? -2.723 2.986 -0.749 1.00 77.44 89 ARG A N 1
ATOM 649 C CA . ARG A 1 89 ? -3.923 2.916 0.111 1.00 77.44 89 ARG A CA 1
ATOM 650 C C . ARG A 1 89 ? -5.133 2.378 -0.634 1.00 77.44 89 ARG A C 1
ATOM 652 O O . ARG A 1 89 ? -5.904 1.611 -0.064 1.00 77.44 89 ARG A O 1
ATOM 659 N N . GLU A 1 90 ? -5.306 2.764 -1.891 1.00 77.06 90 GLU A N 1
ATOM 660 C CA . GLU A 1 90 ? -6.378 2.239 -2.734 1.00 77.06 90 GLU A CA 1
ATOM 661 C C . GLU A 1 90 ? -6.209 0.731 -2.951 1.00 77.06 90 GLU A C 1
ATOM 663 O O . GLU A 1 90 ? -7.148 -0.039 -2.737 1.00 77.06 90 GLU A O 1
ATOM 668 N N . ALA A 1 91 ? -4.984 0.290 -3.248 1.00 79.19 91 ALA A N 1
ATOM 669 C CA . ALA A 1 91 ? -4.648 -1.125 -3.327 1.00 79.19 91 ALA A CA 1
ATOM 670 C C . ALA A 1 91 ? -4.907 -1.847 -1.992 1.00 79.19 91 ALA A C 1
ATOM 672 O O . ALA A 1 91 ? -5.546 -2.899 -1.979 1.00 79.19 91 ALA A O 1
ATOM 673 N N . GLN A 1 92 ? -4.491 -1.268 -0.859 1.00 81.94 92 GLN A N 1
ATOM 674 C CA . GLN A 1 92 ? -4.752 -1.828 0.472 1.00 81.94 92 GLN A CA 1
ATOM 675 C C . GLN A 1 92 ? -6.257 -2.011 0.723 1.00 81.94 92 GLN A C 1
ATOM 677 O O . GLN A 1 92 ? -6.684 -3.090 1.133 1.00 81.94 92 GLN A O 1
ATOM 682 N N . LYS A 1 93 ? -7.076 -0.994 0.420 1.00 81.69 93 LYS A N 1
ATOM 683 C CA . LYS A 1 93 ? -8.541 -1.063 0.551 1.00 81.69 93 LYS A CA 1
ATOM 684 C C . LYS A 1 93 ? -9.150 -2.132 -0.355 1.00 81.69 93 LYS A C 1
ATOM 686 O O . LYS A 1 93 ? -10.087 -2.808 0.059 1.00 81.69 93 LYS A O 1
ATOM 691 N N . LYS A 1 94 ? -8.609 -2.316 -1.561 1.00 84.44 94 LYS A N 1
ATOM 692 C CA . LYS A 1 94 ? -9.074 -3.326 -2.519 1.00 84.44 94 LYS A CA 1
ATOM 693 C C . LYS A 1 94 ? -8.801 -4.756 -2.051 1.00 84.44 94 LYS A C 1
ATOM 695 O O . LYS A 1 94 ? -9.653 -5.620 -2.240 1.00 84.44 94 LYS A O 1
ATOM 700 N N . TYR A 1 95 ? -7.638 -5.014 -1.453 1.00 85.00 95 TYR A N 1
ATOM 701 C CA . TYR A 1 95 ? -7.257 -6.360 -1.008 1.00 85.00 95 TYR A CA 1
ATOM 702 C C . TYR A 1 95 ? -7.744 -6.712 0.402 1.00 85.00 95 TYR A C 1
ATOM 704 O O . TYR A 1 95 ? -7.908 -7.895 0.700 1.00 85.00 95 TYR A O 1
ATOM 712 N N . ALA A 1 96 ? -8.041 -5.718 1.244 1.00 86.69 96 ALA A N 1
ATOM 713 C CA . ALA A 1 96 ? -8.504 -5.931 2.614 1.00 86.69 96 ALA A CA 1
ATOM 714 C C . ALA A 1 96 ? -9.679 -6.929 2.743 1.00 86.69 96 ALA A C 1
ATOM 716 O O . ALA A 1 96 ? -9.598 -7.797 3.608 1.00 86.69 96 ALA A O 1
ATOM 717 N N . PRO A 1 97 ? -10.738 -6.908 1.906 1.00 85.38 97 PRO A N 1
ATOM 718 C CA . PRO A 1 97 ? -11.832 -7.879 2.020 1.00 85.38 97 PRO A CA 1
ATOM 719 C C . PRO A 1 97 ? -11.410 -9.320 1.710 1.00 85.38 97 PRO A C 1
ATOM 721 O O . PRO A 1 97 ? -11.903 -10.251 2.340 1.00 85.38 97 PRO A O 1
ATOM 724 N N . VAL A 1 98 ? -10.497 -9.504 0.750 1.00 87.81 98 VAL A N 1
ATOM 725 C CA . VAL A 1 98 ? -10.009 -10.831 0.343 1.00 87.81 98 VAL A CA 1
ATOM 726 C C . VAL A 1 98 ? -9.143 -11.434 1.444 1.00 87.81 98 VAL A C 1
ATOM 728 O O . VAL A 1 98 ? -9.298 -12.607 1.775 1.00 87.81 98 VAL A O 1
ATOM 731 N N . PHE A 1 99 ? -8.268 -10.623 2.041 1.00 88.62 99 PHE A N 1
ATOM 732 C CA . PHE A 1 99 ? -7.430 -11.060 3.154 1.00 88.62 99 PHE A CA 1
ATOM 733 C C . PHE A 1 99 ? -8.225 -11.261 4.440 1.00 88.62 99 PHE A C 1
ATOM 735 O O . PHE A 1 99 ? -7.957 -12.224 5.150 1.00 88.62 99 PHE A O 1
ATOM 742 N N . ARG A 1 100 ? -9.266 -10.452 4.688 1.00 89.75 100 ARG A N 1
ATOM 743 C CA . ARG A 1 100 ? -10.078 -10.541 5.910 1.00 89.75 100 ARG A CA 1
ATOM 744 C C . ARG A 1 100 ? -10.609 -11.948 6.142 1.00 89.75 100 ARG A C 1
ATOM 746 O O . ARG A 1 100 ? -10.473 -12.473 7.238 1.00 89.75 100 ARG A O 1
ATOM 753 N N . MET A 1 101 ? -11.175 -12.561 5.104 1.00 88.00 101 MET A N 1
ATOM 754 C 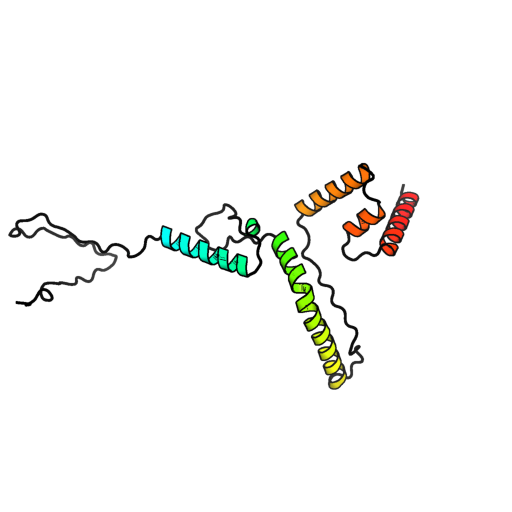CA . MET A 1 101 ? -11.739 -13.907 5.202 1.00 88.00 101 MET A CA 1
ATOM 755 C C . MET A 1 101 ? -10.679 -14.942 5.611 1.00 88.00 101 MET A C 1
ATOM 757 O O . MET A 1 101 ? -10.932 -15.771 6.481 1.00 88.00 101 MET A O 1
ATOM 761 N N . GLY A 1 102 ? -9.488 -14.875 5.007 1.00 91.38 102 GLY A N 1
ATOM 762 C CA . GLY A 1 102 ? -8.386 -15.785 5.320 1.00 91.38 102 GLY A CA 1
ATOM 763 C C . GLY A 1 102 ? -7.786 -15.540 6.704 1.00 91.38 102 GLY A C 1
ATOM 764 O O . GLY A 1 102 ? -7.509 -16.495 7.424 1.00 91.38 102 GLY A O 1
ATOM 765 N N . ASP A 1 103 ? -7.632 -14.279 7.099 1.00 92.75 103 ASP A N 1
ATOM 766 C CA . ASP A 1 103 ? -7.052 -13.899 8.388 1.00 92.75 103 ASP A CA 1
ATOM 767 C C . ASP A 1 103 ? -7.985 -14.255 9.556 1.00 92.75 103 ASP A C 1
ATOM 769 O O . ASP A 1 103 ? -7.533 -14.773 10.579 1.00 92.75 103 ASP A O 1
ATOM 773 N N . GLU A 1 104 ? -9.296 -14.044 9.401 1.00 93.50 104 GLU A N 1
ATOM 774 C CA . GLU A 1 104 ? -10.301 -14.451 10.391 1.00 93.50 104 GLU A CA 1
ATOM 775 C C . GLU A 1 104 ? -10.319 -15.977 10.571 1.00 93.50 104 GLU A C 1
ATOM 777 O O . GLU A 1 104 ? -10.335 -16.473 11.702 1.00 93.50 104 GLU A O 1
ATOM 782 N N . GLU A 1 105 ? -10.246 -16.735 9.472 1.00 92.75 105 GLU A N 1
ATOM 783 C CA . GLU A 1 105 ? -10.177 -18.199 9.512 1.00 92.75 105 GLU A CA 1
ATOM 784 C C . GLU A 1 105 ? -8.854 -18.698 10.117 1.00 92.75 105 GLU A C 1
ATOM 786 O O . GLU A 1 105 ? -8.840 -19.658 10.895 1.00 92.75 105 GLU A O 1
ATOM 791 N N . LEU A 1 106 ? -7.738 -18.039 9.799 1.00 93.50 106 LEU A N 1
ATOM 792 C CA . LEU A 1 106 ? -6.425 -18.355 10.350 1.00 93.50 106 LEU A CA 1
ATOM 793 C C . LEU A 1 106 ? -6.398 -18.153 11.866 1.00 93.50 106 LEU A C 1
ATOM 795 O O . LEU A 1 106 ? -5.875 -19.011 12.582 1.00 93.50 106 LEU A O 1
ATOM 799 N N . LEU A 1 107 ? -6.978 -17.058 12.365 1.00 93.75 107 LEU A N 1
ATOM 800 C CA . LEU A 1 107 ? -7.077 -16.790 13.801 1.00 93.75 107 LEU A CA 1
ATOM 801 C C . LEU A 1 107 ? -7.946 -17.832 14.503 1.00 93.75 107 LEU A C 1
ATOM 803 O O . LEU A 1 107 ? -7.528 -18.375 15.525 1.00 93.75 107 LEU A O 1
ATOM 807 N N . ALA A 1 108 ? -9.096 -18.177 13.920 1.00 94.31 108 ALA A N 1
ATOM 808 C CA . ALA A 1 108 ? -9.968 -19.227 14.438 1.00 94.31 108 ALA A CA 1
ATOM 809 C C . ALA A 1 108 ? -9.232 -20.574 14.544 1.00 94.31 108 ALA A C 1
ATOM 811 O O . ALA A 1 108 ? -9.188 -21.185 15.612 1.00 94.31 108 ALA A O 1
ATOM 812 N N . LYS A 1 109 ? -8.566 -21.011 13.469 1.00 94.25 109 LYS A N 1
ATOM 813 C CA . LYS A 1 109 ? -7.802 -22.270 13.449 1.00 94.25 109 LYS A CA 1
ATOM 814 C C . LYS A 1 109 ? -6.619 -22.251 14.413 1.00 94.25 109 LYS A C 1
ATOM 816 O O . LYS A 1 109 ? -6.358 -23.251 15.080 1.00 94.25 109 LYS A O 1
ATOM 821 N N . SER A 1 110 ? -5.920 -21.125 14.518 1.00 93.75 110 SER A N 1
ATOM 822 C CA . SER A 1 110 ? -4.809 -20.963 15.460 1.00 93.75 110 SER A CA 1
ATOM 823 C C . SER A 1 110 ? -5.291 -21.058 16.906 1.00 93.75 110 SER A C 1
ATOM 825 O O . SER A 1 110 ? -4.660 -21.744 17.708 1.00 93.75 110 SER A O 1
ATOM 827 N N . ALA A 1 111 ? -6.439 -20.453 17.227 1.00 93.88 111 ALA A N 1
ATOM 828 C CA . ALA A 1 111 ? -7.073 -20.570 18.537 1.00 93.88 111 ALA A CA 1
ATOM 829 C C . ALA A 1 111 ? -7.482 -22.018 18.844 1.00 93.88 111 ALA A C 1
ATOM 831 O O . ALA A 1 111 ? -7.169 -22.519 19.921 1.00 93.88 111 ALA A O 1
ATOM 832 N N . MET A 1 112 ? -8.079 -22.730 17.880 1.00 93.81 112 MET A N 1
ATOM 833 C CA . MET A 1 112 ? -8.401 -24.155 18.029 1.00 93.81 112 MET A CA 1
ATOM 834 C C . MET A 1 112 ? -7.148 -24.985 18.330 1.00 93.81 112 MET A C 1
ATOM 836 O O . MET A 1 112 ? -7.139 -25.773 19.272 1.00 93.81 112 MET A O 1
ATOM 840 N N . LEU A 1 113 ? -6.068 -24.807 17.565 1.00 94.12 113 LEU A N 1
ATOM 841 C CA . LEU A 1 113 ? -4.822 -25.547 17.778 1.00 94.12 113 LEU A CA 1
ATOM 842 C C . LEU A 1 113 ? -4.183 -25.215 19.132 1.00 94.12 113 LEU A C 1
ATOM 844 O O . LEU A 1 113 ? -3.769 -26.127 19.849 1.00 94.12 113 LEU A O 1
ATOM 848 N N . ALA A 1 114 ? -4.153 -23.935 19.509 1.00 93.06 114 ALA A N 1
ATOM 849 C CA . ALA A 1 114 ? -3.644 -23.491 20.802 1.00 93.06 114 ALA A CA 1
ATOM 850 C C . ALA A 1 114 ? -4.455 -24.090 21.959 1.00 93.06 114 ALA A C 1
ATOM 852 O O . ALA A 1 114 ? -3.875 -24.638 22.894 1.00 93.06 114 ALA A O 1
ATOM 853 N N . ASN A 1 115 ? -5.785 -24.100 21.866 1.00 95.00 115 ASN A N 1
ATOM 854 C CA . ASN A 1 115 ? -6.639 -24.681 22.900 1.00 95.00 115 ASN A CA 1
ATOM 855 C C . ASN A 1 115 ? -6.392 -26.183 23.057 1.00 95.00 115 ASN A C 1
ATOM 857 O O . ASN A 1 115 ? -6.318 -26.692 24.174 1.00 95.00 115 ASN A O 1
ATOM 861 N N . ARG A 1 116 ? -6.223 -26.902 21.941 1.00 93.56 116 ARG A N 1
ATOM 862 C CA . ARG A 1 116 ? -6.000 -28.355 21.955 1.00 93.56 116 ARG A CA 1
ATOM 863 C C . ARG A 1 116 ? -4.614 -28.734 22.465 1.00 93.56 116 ARG A C 1
ATOM 865 O O . ARG A 1 116 ? -4.501 -29.730 23.170 1.00 93.56 116 ARG A O 1
ATOM 872 N N . PHE A 1 117 ? -3.579 -27.981 22.094 1.00 93.75 117 PHE A N 1
ATOM 873 C CA . PHE A 1 117 ? -2.190 -28.345 22.383 1.00 93.75 117 PHE A CA 1
ATOM 874 C C . PHE A 1 117 ? -1.632 -27.683 23.648 1.00 93.75 117 PHE A C 1
ATOM 876 O O . PHE A 1 117 ? -0.934 -28.329 24.422 1.00 93.75 117 PHE A O 1
ATOM 883 N N . LEU A 1 118 ? -1.940 -26.404 23.869 1.00 92.94 118 LEU A N 1
ATOM 884 C CA . LEU A 1 118 ? -1.433 -25.606 24.992 1.00 92.94 118 LEU A CA 1
ATOM 885 C C . LEU A 1 118 ? -2.423 -25.536 26.163 1.00 92.94 118 LEU A C 1
ATOM 887 O O . LEU A 1 118 ? -2.068 -25.027 27.223 1.00 92.94 118 LEU A O 1
ATOM 891 N N . GLY A 1 119 ? -3.657 -26.020 25.984 1.00 90.31 119 GLY A N 1
ATOM 892 C CA . GLY A 1 119 ? -4.704 -25.936 27.004 1.00 90.31 119 GLY A CA 1
ATOM 893 C C . GLY A 1 119 ? -5.232 -24.516 27.223 1.00 90.31 119 GLY A C 1
ATOM 894 O O . GLY A 1 119 ? -5.741 -24.214 28.301 1.00 90.31 119 GLY A O 1
ATOM 895 N N . THR A 1 120 ? -5.093 -23.626 26.235 1.00 92.00 120 THR A N 1
ATOM 896 C CA . THR A 1 120 ? -5.679 -22.279 26.292 1.00 92.00 120 THR A CA 1
ATOM 897 C C . THR A 1 120 ? -7.207 -22.319 26.170 1.00 92.00 120 THR A C 1
ATOM 899 O O . THR A 1 120 ? -7.794 -23.326 25.778 1.00 92.00 120 THR A O 1
ATOM 902 N N . SER A 1 121 ? -7.861 -21.202 26.495 1.00 92.31 121 SER A N 1
ATOM 903 C CA . SER A 1 121 ? -9.314 -21.006 26.380 1.00 92.31 121 SER A CA 1
ATOM 904 C C . SER A 1 121 ? -9.659 -19.836 25.450 1.00 92.31 121 SER A C 1
ATOM 906 O O . SER A 1 121 ? -10.531 -19.016 25.742 1.00 92.31 121 SER A O 1
ATOM 908 N N . LEU A 1 122 ? -8.939 -19.724 24.333 1.00 92.50 122 LEU A N 1
ATOM 909 C CA . LEU A 1 122 ? -9.179 -18.684 23.337 1.00 92.50 122 LEU A CA 1
ATOM 910 C C . LEU A 1 122 ? -10.504 -18.945 22.596 1.00 92.50 122 LEU A C 1
ATOM 912 O O . LEU A 1 122 ? -10.849 -20.107 22.366 1.00 92.50 122 LEU A O 1
ATOM 916 N N . PRO A 1 123 ? -11.249 -17.902 22.189 1.00 91.44 123 PRO A N 1
ATOM 917 C CA . PRO A 1 123 ? -12.445 -18.072 21.367 1.00 91.44 123 PRO A CA 1
ATOM 918 C C . PRO A 1 123 ? -12.118 -18.768 20.038 1.00 91.44 123 PRO A C 1
ATOM 920 O O . PRO A 1 123 ? -11.241 -18.328 19.316 1.00 91.44 123 PRO A O 1
ATOM 923 N N . GLU A 1 124 ? -12.828 -19.836 19.673 1.00 90.38 124 GLU A N 1
ATOM 924 C CA . GLU A 1 124 ? -12.580 -20.554 18.403 1.00 90.38 124 GLU A CA 1
ATOM 925 C C . GLU A 1 124 ? -13.330 -19.933 17.205 1.00 90.38 124 GLU A C 1
ATOM 927 O O . GLU A 1 124 ? -13.191 -20.382 16.072 1.00 90.38 124 GLU A O 1
ATOM 932 N N . SER A 1 125 ? -14.143 -18.898 17.440 1.00 89.31 125 SER A N 1
ATOM 933 C CA . SER A 1 125 ? -14.910 -18.189 16.409 1.00 89.31 125 SER A CA 1
ATOM 934 C C . SER A 1 125 ? -15.190 -16.740 16.819 1.00 89.31 125 SER A C 1
ATOM 936 O O . SER A 1 125 ? -15.016 -16.371 17.980 1.00 89.31 125 SER A O 1
ATOM 938 N N . GLY A 1 126 ? -15.641 -15.919 15.864 1.00 89.19 126 GLY A N 1
ATOM 939 C CA . GLY A 1 126 ? -16.049 -14.532 16.121 1.00 89.19 126 GLY A CA 1
ATOM 940 C C . GLY A 1 126 ? -14.930 -13.492 16.019 1.00 89.19 126 GLY A C 1
ATOM 941 O O . GLY A 1 126 ? -15.141 -12.342 16.402 1.00 89.19 126 GLY A O 1
ATOM 942 N N . TYR A 1 127 ? -13.761 -13.864 15.493 1.00 88.62 127 TYR A N 1
ATOM 943 C CA . TYR A 1 127 ? -12.699 -12.908 15.186 1.00 88.62 127 TYR A CA 1
ATOM 944 C C . TYR A 1 127 ? -13.142 -11.922 14.100 1.00 88.62 127 TYR A C 1
ATOM 946 O O . TYR A 1 127 ? -13.791 -12.307 13.131 1.00 88.62 127 TYR A O 1
ATOM 954 N N . ARG A 1 128 ? -12.780 -10.648 14.276 1.00 87.25 128 ARG A N 1
ATOM 955 C CA . ARG A 1 128 ? -12.932 -9.590 13.271 1.00 87.25 128 ARG A CA 1
ATOM 956 C C . ARG A 1 128 ? -11.594 -8.902 13.070 1.00 87.25 128 ARG A C 1
ATOM 958 O O . ARG A 1 128 ? -10.951 -8.532 14.051 1.00 87.25 128 ARG A O 1
ATOM 965 N N . VAL A 1 129 ? -11.201 -8.704 11.815 1.00 85.94 129 VAL A N 1
ATOM 966 C CA . VAL A 1 129 ? -9.921 -8.068 11.469 1.00 85.94 129 VAL A CA 1
ATOM 967 C C . VAL A 1 129 ? -10.152 -6.661 10.914 1.00 85.94 129 VAL A C 1
ATOM 969 O O . VAL A 1 129 ? -10.798 -6.477 9.875 1.00 85.94 129 VAL A O 1
ATOM 972 N N . SER A 1 130 ? -9.596 -5.663 11.609 1.00 83.94 130 SER A N 1
ATOM 973 C CA . SER A 1 130 ? -9.456 -4.293 11.105 1.00 83.94 130 SER A CA 1
ATOM 974 C C . SER A 1 130 ? -8.030 -4.076 10.600 1.00 83.94 130 SER A C 1
ATOM 976 O O . SER A 1 130 ? -7.066 -4.415 11.287 1.00 83.94 130 SER A O 1
ATOM 978 N N . TYR A 1 131 ? -7.896 -3.524 9.394 1.00 83.38 131 TYR A N 1
ATOM 979 C CA . TYR A 1 131 ? -6.600 -3.192 8.807 1.00 83.38 131 TYR A CA 1
ATOM 980 C C . TYR A 1 131 ? -6.341 -1.707 8.992 1.00 83.38 131 TYR A C 1
ATOM 982 O O . TYR A 1 131 ? -7.066 -0.879 8.444 1.00 83.38 131 TYR A O 1
ATOM 990 N N . HIS A 1 132 ? -5.273 -1.374 9.708 1.00 79.19 132 HIS A N 1
ATOM 991 C CA . HIS A 1 132 ? -4.854 0.012 9.830 1.00 79.19 132 HIS A CA 1
ATOM 992 C C . HIS A 1 132 ? -4.337 0.516 8.476 1.00 79.19 132 HIS A C 1
ATOM 994 O O . HIS A 1 132 ? -3.430 -0.079 7.881 1.00 79.19 132 HIS A O 1
ATOM 1000 N N . SER A 1 133 ? -4.946 1.582 7.958 1.00 73.50 133 SER A N 1
ATOM 1001 C CA . SER A 1 133 ? -4.543 2.165 6.682 1.00 73.50 133 SER A CA 1
ATOM 1002 C C . SER A 1 133 ? -3.214 2.911 6.829 1.00 73.50 133 SER A C 1
ATOM 1004 O O . SER A 1 133 ? -2.829 3.330 7.921 1.00 73.50 133 SER A O 1
ATOM 1006 N N . MET A 1 134 ? -2.458 3.050 5.738 1.00 74.06 134 MET A N 1
ATOM 1007 C CA . MET A 1 134 ? -1.235 3.854 5.799 1.00 74.06 134 MET A CA 1
ATOM 1008 C C . MET A 1 134 ? -1.557 5.302 6.184 1.00 74.06 134 MET A C 1
ATOM 1010 O O . MET A 1 134 ? -2.494 5.879 5.627 1.00 74.06 134 MET A O 1
ATOM 1014 N N . PRO A 1 135 ? -0.748 5.930 7.056 1.00 75.38 135 PRO A N 1
ATOM 1015 C CA . PRO A 1 135 ? -0.991 7.303 7.455 1.00 75.38 135 PRO A CA 1
ATOM 1016 C C . PRO A 1 135 ? -0.874 8.240 6.250 1.00 75.38 135 PRO A C 1
ATOM 1018 O O . PRO A 1 135 ? 0.008 8.071 5.387 1.00 75.38 135 PRO A O 1
ATOM 1021 N N . LEU A 1 136 ? -1.774 9.225 6.228 1.00 74.81 136 LEU A N 1
ATOM 1022 C CA . LEU A 1 136 ? -1.766 10.357 5.305 1.00 74.81 136 LEU A CA 1
ATOM 1023 C C . LEU A 1 136 ? -0.419 11.087 5.372 1.00 74.81 136 LEU A C 1
ATOM 1025 O O . LEU A 1 136 ? 0.222 11.154 6.425 1.00 74.81 136 LEU A O 1
ATOM 1029 N N . SER A 1 137 ? 0.020 11.636 4.243 1.00 74.88 137 SER A N 1
ATOM 1030 C CA . SER A 1 137 ? 1.204 12.492 4.225 1.00 74.88 137 SER A CA 1
ATOM 1031 C C . SER A 1 137 ? 0.934 13.816 4.964 1.00 74.88 137 SER A C 1
ATOM 1033 O O . SER A 1 137 ? -0.217 14.249 5.060 1.00 74.88 137 SER A O 1
ATOM 1035 N N . PRO A 1 138 ? 1.971 14.517 5.454 1.00 73.69 138 PRO A N 1
ATOM 1036 C CA . PRO A 1 138 ? 1.800 15.821 6.102 1.00 73.69 138 PRO A CA 1
ATOM 1037 C C . PRO A 1 138 ? 1.110 16.884 5.229 1.00 73.69 138 PRO A C 1
ATOM 1039 O O . PRO A 1 138 ? 0.483 17.803 5.759 1.00 73.69 138 PRO A O 1
ATOM 1042 N N . ASP A 1 139 ? 1.235 16.785 3.904 1.00 75.25 139 ASP A N 1
ATOM 1043 C CA . ASP A 1 139 ? 0.565 17.685 2.959 1.00 75.25 139 ASP A CA 1
ATOM 1044 C C . ASP A 1 139 ? -0.911 17.307 2.780 1.00 75.25 139 ASP A C 1
ATOM 1046 O O . ASP A 1 139 ? -1.777 18.178 2.785 1.00 75.25 139 ASP A O 1
ATOM 1050 N N . GLU A 1 140 ? -1.220 16.009 2.718 1.00 72.75 140 GLU A N 1
ATOM 1051 C CA . GLU A 1 140 ? -2.600 15.514 2.647 1.00 72.75 140 GLU A CA 1
ATOM 1052 C C . GLU A 1 140 ? -3.386 15.832 3.924 1.00 72.75 140 GLU A C 1
ATOM 1054 O O . GLU A 1 140 ? -4.545 16.230 3.847 1.00 72.75 140 GLU A O 1
ATOM 1059 N N . ILE A 1 141 ? -2.746 15.726 5.095 1.00 79.19 141 ILE A N 1
ATOM 1060 C CA . ILE A 1 141 ? -3.345 16.111 6.383 1.00 79.19 141 ILE A CA 1
ATOM 1061 C C . ILE A 1 141 ? -3.694 17.604 6.390 1.00 79.19 141 ILE A C 1
ATOM 1063 O O . ILE A 1 141 ? -4.761 17.987 6.872 1.00 79.19 141 ILE A O 1
ATOM 1067 N N . ARG A 1 142 ? -2.814 18.461 5.853 1.00 79.50 142 ARG A N 1
ATOM 1068 C CA . ARG A 1 142 ? -3.074 19.905 5.749 1.00 79.50 142 ARG A CA 1
ATOM 1069 C C . ARG A 1 142 ? -4.245 20.196 4.817 1.00 79.50 142 ARG A C 1
ATOM 1071 O O . ARG A 1 142 ? -5.170 20.883 5.238 1.00 79.50 142 ARG A O 1
ATOM 1078 N N . ALA A 1 143 ? -4.251 19.606 3.625 1.00 80.75 143 ALA A N 1
ATOM 1079 C CA . ALA A 1 143 ? -5.339 19.771 2.665 1.00 80.75 143 ALA A CA 1
ATOM 1080 C C . ALA A 1 143 ? -6.689 19.288 3.227 1.00 80.75 143 ALA A C 1
ATOM 1082 O O . ALA A 1 143 ? -7.701 19.972 3.093 1.00 80.75 143 ALA A O 1
ATOM 1083 N N . GLN A 1 144 ? -6.708 18.142 3.916 1.00 81.12 144 GLN A N 1
ATOM 1084 C CA . GLN A 1 144 ? -7.918 17.620 4.555 1.00 81.12 144 GLN A CA 1
ATOM 1085 C C . GLN A 1 144 ? -8.411 18.543 5.675 1.00 81.12 144 GLN A C 1
ATOM 1087 O O . GLN A 1 144 ? -9.611 18.782 5.798 1.00 81.12 144 GLN A O 1
ATOM 1092 N N . ARG A 1 145 ? -7.499 19.093 6.483 1.00 82.62 145 ARG A N 1
ATOM 1093 C CA . ARG A 1 145 ? -7.850 20.054 7.533 1.00 82.62 145 ARG A CA 1
ATOM 1094 C C . ARG A 1 145 ? -8.445 21.336 6.950 1.00 82.62 145 ARG A C 1
ATOM 1096 O O . ARG A 1 145 ? -9.438 21.823 7.481 1.00 82.62 145 ARG A O 1
ATOM 1103 N N . GLU A 1 146 ? -7.850 21.874 5.891 1.00 84.88 146 GLU A N 1
ATOM 1104 C CA . GLU A 1 146 ? -8.346 23.072 5.204 1.00 84.88 146 GLU A CA 1
ATOM 1105 C C . GLU A 1 146 ? -9.745 22.845 4.613 1.00 84.88 146 GLU A C 1
ATOM 1107 O O . GLU A 1 146 ? -10.632 23.673 4.812 1.00 84.88 146 GLU A O 1
ATOM 1112 N N . ASP A 1 147 ? -9.980 21.691 3.982 1.00 84.19 147 ASP A N 1
ATOM 1113 C CA . ASP A 1 147 ? -11.292 21.302 3.449 1.00 84.19 147 ASP A CA 1
ATOM 1114 C C . ASP A 1 147 ? -12.359 21.171 4.551 1.00 84.19 147 ASP A C 1
ATOM 1116 O O . ASP A 1 147 ? -13.465 21.699 4.417 1.00 84.19 147 ASP A O 1
ATOM 1120 N N . ILE A 1 148 ? -12.027 20.521 5.672 1.00 84.38 148 ILE A N 1
ATOM 1121 C CA . ILE A 1 148 ? -12.939 20.375 6.818 1.00 84.38 148 ILE A CA 1
ATOM 1122 C C . ILE A 1 148 ? -13.299 21.745 7.399 1.00 84.38 148 ILE A C 1
ATOM 1124 O O . ILE A 1 148 ? -14.477 22.019 7.630 1.00 84.38 148 ILE A O 1
ATOM 1128 N N . ILE A 1 149 ? -12.312 22.623 7.603 1.00 85.88 149 ILE A N 1
ATOM 1129 C CA . ILE A 1 149 ? -12.550 23.975 8.125 1.00 85.88 149 ILE A CA 1
ATOM 1130 C C . ILE A 1 149 ? -13.436 24.768 7.159 1.00 85.88 149 ILE A C 1
ATOM 1132 O O . ILE A 1 149 ? -14.446 25.320 7.590 1.00 85.88 149 ILE A O 1
ATOM 1136 N N . GLY A 1 150 ? -13.135 24.749 5.857 1.00 84.94 150 GLY A N 1
ATOM 1137 C CA . GLY A 1 150 ? -13.937 25.447 4.851 1.00 84.94 150 GLY A CA 1
ATOM 1138 C C . GLY A 1 150 ? -15.390 24.962 4.806 1.00 84.94 150 GLY A C 1
ATOM 1139 O O . GLY A 1 150 ? -16.319 25.767 4.741 1.00 84.94 150 GLY A O 1
ATOM 1140 N N . LYS A 1 151 ? -15.619 23.648 4.917 1.00 84.81 151 LYS A N 1
ATOM 1141 C CA . LYS A 1 151 ? -16.974 23.071 4.972 1.00 84.81 151 LYS A CA 1
ATOM 1142 C C . LYS A 1 151 ? -17.710 23.400 6.268 1.00 84.81 151 LYS A C 1
ATOM 1144 O O . LYS A 1 151 ? -18.927 23.581 6.234 1.00 84.81 151 LYS A O 1
ATOM 1149 N N . MET A 1 152 ? -17.003 23.488 7.394 1.00 85.94 152 MET A N 1
ATOM 1150 C CA . MET A 1 152 ? -17.584 23.918 8.667 1.00 85.94 152 MET A CA 1
ATOM 1151 C C . MET A 1 152 ? -17.980 25.398 8.636 1.00 85.94 152 MET A C 1
ATOM 1153 O O . MET A 1 152 ? -19.084 25.735 9.061 1.00 85.94 152 MET A O 1
ATOM 1157 N N . GLU A 1 153 ? -17.125 26.272 8.101 1.00 83.12 153 GLU A N 1
ATOM 1158 C CA . GLU A 1 153 ? -17.398 27.711 7.971 1.00 83.12 153 GLU A CA 1
ATOM 1159 C C . GLU A 1 153 ? -18.553 27.995 7.004 1.00 83.12 153 GLU A C 1
ATOM 1161 O O . GLU A 1 153 ? -19.403 28.839 7.282 1.00 83.12 153 GLU A O 1
ATOM 1166 N N . ALA A 1 154 ? -18.642 27.238 5.908 1.00 85.38 154 ALA A N 1
ATOM 1167 C CA . ALA A 1 154 ? -19.751 27.314 4.960 1.00 85.38 154 ALA A CA 1
ATOM 1168 C C . ALA A 1 154 ? -21.071 26.712 5.491 1.00 85.38 154 ALA A C 1
ATOM 1170 O O . ALA A 1 154 ? -22.088 26.763 4.801 1.00 85.38 154 ALA A O 1
ATOM 1171 N N . GLY A 1 155 ? -21.071 26.109 6.688 1.00 83.94 155 GLY A N 1
ATOM 1172 C CA . GLY A 1 155 ? -22.245 25.454 7.276 1.00 83.94 155 GLY A CA 1
ATOM 1173 C C . GLY A 1 155 ? -22.649 24.140 6.596 1.00 83.94 155 GLY A C 1
ATOM 1174 O O . GLY A 1 155 ? -23.749 23.643 6.825 1.00 83.94 155 GLY A O 1
ATOM 1175 N N . LEU A 1 156 ? -21.773 23.567 5.766 1.00 80.81 156 LEU A N 1
ATOM 1176 C CA . LEU A 1 156 ? -22.011 22.331 5.012 1.00 80.81 156 LEU A CA 1
ATOM 1177 C C . LEU A 1 156 ? -21.627 21.066 5.795 1.00 80.81 156 LEU A C 1
ATOM 1179 O O . LEU A 1 156 ? -21.947 19.960 5.363 1.00 80.81 156 LEU A O 1
ATOM 1183 N N . MET A 1 157 ? -20.938 21.213 6.929 1.00 85.06 157 MET A N 1
ATOM 1184 C CA . MET A 1 157 ? -20.477 20.103 7.761 1.00 85.06 157 MET A CA 1
ATOM 1185 C C . MET A 1 157 ? -20.717 20.388 9.241 1.00 85.06 157 MET A C 1
ATOM 1187 O O . MET A 1 157 ? -20.382 21.460 9.747 1.00 85.06 157 MET A O 1
ATOM 1191 N N . SER A 1 158 ? -21.275 19.408 9.956 1.00 85.88 158 SER A N 1
ATOM 1192 C CA . SER A 1 158 ? -21.435 19.521 11.407 1.00 85.88 158 SER A CA 1
ATOM 1193 C C . SER A 1 158 ? -20.122 19.209 12.145 1.00 85.88 158 SER A C 1
ATOM 1195 O O . SER A 1 158 ? -19.330 18.391 11.674 1.00 85.88 158 SER A O 1
ATOM 1197 N N . PRO A 1 159 ? -19.896 19.768 13.349 1.00 80.94 159 PRO A N 1
ATOM 1198 C CA . PRO A 1 159 ? -18.722 19.438 14.163 1.00 80.94 159 PRO A CA 1
ATOM 1199 C C . PRO A 1 159 ? -18.592 17.942 14.499 1.00 80.94 159 PRO A C 1
ATOM 1201 O O . PRO A 1 159 ? -17.487 17.456 14.715 1.00 80.94 159 PRO A O 1
ATOM 1204 N N . VAL A 1 160 ? -19.715 17.211 14.542 1.00 83.75 160 VAL A N 1
ATOM 1205 C CA . VAL A 1 160 ? -19.736 15.755 14.771 1.00 83.75 160 VAL A CA 1
ATOM 1206 C C . VAL A 1 160 ? -19.163 15.030 13.555 1.00 83.75 160 VAL A C 1
ATOM 1208 O O . VAL A 1 160 ? -18.276 14.195 13.695 1.00 83.75 160 VAL A O 1
ATOM 1211 N N . GLN A 1 161 ? -19.617 15.405 12.356 1.00 81.94 161 GLN A N 1
ATOM 1212 C CA . GLN A 1 161 ? -19.130 14.836 11.098 1.00 81.94 161 GLN A CA 1
ATOM 1213 C C . GLN A 1 161 ? -17.648 15.140 10.863 1.00 81.94 161 GLN A C 1
ATOM 1215 O O . GLN A 1 161 ? -16.926 14.272 10.387 1.00 81.94 161 GLN A O 1
ATOM 1220 N N . ALA A 1 162 ? -17.179 16.332 11.247 1.00 82.25 162 ALA A N 1
ATOM 1221 C CA . ALA A 1 162 ? -15.769 16.697 11.146 1.00 82.25 162 ALA A CA 1
ATOM 1222 C C . ALA A 1 162 ? -14.865 15.754 11.961 1.00 82.25 162 ALA A C 1
ATOM 1224 O O . ALA A 1 162 ? -13.835 15.308 11.465 1.00 82.25 162 ALA A O 1
ATOM 1225 N N . ILE A 1 163 ? -15.269 15.400 13.185 1.00 81.12 163 ILE A N 1
ATOM 1226 C CA . ILE A 1 163 ? -14.514 14.467 14.036 1.00 81.12 163 ILE A CA 1
ATOM 1227 C C . ILE A 1 163 ? -14.543 13.054 13.467 1.00 81.12 163 ILE A C 1
ATOM 1229 O O . ILE A 1 163 ? -13.493 12.427 13.367 1.00 81.12 163 ILE A O 1
ATOM 1233 N N . MET A 1 164 ? -15.707 12.580 13.023 1.00 81.38 164 MET A N 1
ATOM 1234 C CA . MET A 1 164 ? -15.813 11.266 12.381 1.00 81.38 164 MET A CA 1
ATOM 1235 C C . MET A 1 164 ? -14.961 11.170 11.108 1.00 81.38 164 MET A C 1
ATOM 1237 O O . MET A 1 164 ? -14.435 10.115 10.793 1.00 81.38 164 MET A O 1
ATOM 1241 N N . GLN A 1 165 ? -14.777 12.271 10.375 1.00 79.50 165 GLN A N 1
ATOM 1242 C CA . GLN A 1 165 ? -13.940 12.285 9.174 1.00 79.50 165 GLN A CA 1
ATOM 1243 C C . GLN A 1 165 ? -12.434 12.382 9.476 1.00 79.50 165 GLN A C 1
ATOM 1245 O O . GLN A 1 165 ? -11.611 12.063 8.617 1.00 79.50 165 GLN A O 1
ATOM 1250 N N . MET A 1 166 ? -12.059 12.833 10.674 1.00 75.19 166 MET A N 1
ATOM 1251 C CA . MET A 1 166 ? -10.667 12.854 11.133 1.00 75.19 166 MET A CA 1
ATOM 1252 C C . MET A 1 166 ? -10.221 11.516 11.738 1.00 75.19 166 MET A C 1
ATOM 1254 O O . MET A 1 166 ? -9.023 11.237 11.746 1.00 75.19 166 MET A O 1
ATOM 1258 N N . TYR A 1 167 ? -11.158 10.702 12.232 1.00 76.19 167 TYR A N 1
ATOM 1259 C CA . TYR A 1 167 ? -10.889 9.417 12.876 1.00 76.19 167 TYR A CA 1
ATOM 1260 C C . TYR A 1 167 ? -11.692 8.301 12.192 1.00 76.19 167 TYR A C 1
ATOM 1262 O O . TYR A 1 167 ? -12.893 8.192 12.412 1.00 76.19 167 TYR A O 1
ATOM 1270 N N . ASP A 1 168 ? -11.014 7.463 11.395 1.00 67.50 168 ASP A N 1
ATOM 1271 C CA . ASP A 1 168 ? -11.631 6.434 10.529 1.00 67.50 168 ASP A CA 1
ATOM 1272 C C . ASP A 1 168 ? -12.543 5.424 11.269 1.00 67.50 168 ASP A C 1
ATOM 1274 O O . ASP A 1 168 ? -13.464 4.888 10.657 1.00 67.50 168 ASP A O 1
ATOM 1278 N N . ASP A 1 169 ? -12.320 5.184 12.567 1.00 69.25 169 ASP A N 1
ATOM 1279 C CA . ASP A 1 169 ? -13.005 4.140 13.351 1.00 69.25 169 ASP A CA 1
ATOM 1280 C C . ASP A 1 169 ? -13.943 4.692 14.450 1.00 69.25 169 ASP A C 1
ATOM 1282 O O . ASP A 1 169 ? -14.328 3.951 15.352 1.00 69.25 169 ASP A O 1
ATOM 1286 N N . MET A 1 170 ? -14.292 5.986 14.430 1.00 75.94 170 MET A N 1
ATOM 1287 C CA . MET A 1 170 ? -15.086 6.601 15.506 1.00 75.94 170 MET A CA 1
ATOM 1288 C C . MET A 1 170 ? -16.592 6.609 15.205 1.00 75.94 170 MET A C 1
ATOM 1290 O O . MET A 1 170 ? -17.039 7.163 14.197 1.00 75.94 170 MET A O 1
ATOM 1294 N N . ASP A 1 171 ? -17.389 6.070 16.129 1.00 81.88 171 ASP A N 1
ATOM 1295 C CA . ASP A 1 171 ? -18.851 6.058 16.022 1.00 81.88 171 ASP A CA 1
ATOM 1296 C C . ASP A 1 171 ? -19.478 7.431 16.335 1.00 81.88 171 ASP A C 1
ATOM 1298 O O . ASP A 1 171 ? -18.934 8.248 17.081 1.00 81.88 171 ASP A O 1
ATOM 1302 N N . GLU A 1 172 ? -20.690 7.688 15.824 1.00 80.50 172 GLU A N 1
ATOM 1303 C CA . GLU A 1 172 ? -21.399 8.965 16.040 1.00 80.50 172 GLU A CA 1
ATOM 1304 C C . GLU A 1 172 ? -21.622 9.268 17.536 1.00 80.50 172 GLU A C 1
ATOM 1306 O O . GLU A 1 172 ? -21.602 10.425 17.972 1.00 80.50 172 GLU A O 1
ATOM 1311 N N . ILE A 1 173 ? -21.827 8.223 18.341 1.00 83.12 173 ILE A N 1
ATOM 1312 C CA . ILE A 1 173 ? -22.006 8.331 19.793 1.00 83.12 173 ILE A CA 1
ATOM 1313 C C . ILE A 1 173 ? -20.696 8.775 20.455 1.00 83.12 173 ILE A C 1
ATOM 1315 O O . ILE A 1 173 ? -20.705 9.700 21.270 1.00 83.12 173 ILE A O 1
ATOM 1319 N N . GLU A 1 174 ? -19.577 8.165 20.071 1.00 81.81 174 GLU A N 1
ATOM 1320 C CA . GLU A 1 174 ? -18.245 8.492 20.583 1.00 81.81 174 GLU A CA 1
ATOM 1321 C C . GLU A 1 174 ? -17.828 9.908 20.173 1.00 81.81 174 GLU A C 1
ATOM 1323 O O . GLU A 1 174 ? -17.375 10.693 21.007 1.00 81.81 174 GLU A O 1
ATOM 1328 N N . ALA A 1 175 ? -18.101 10.301 18.925 1.00 81.88 175 ALA A N 1
ATOM 1329 C CA . ALA A 1 175 ? -17.833 11.647 18.428 1.00 81.88 175 ALA A CA 1
ATOM 1330 C C . ALA A 1 175 ? -18.598 12.724 19.223 1.00 81.88 175 ALA A C 1
ATOM 1332 O O . ALA A 1 175 ? -18.051 13.780 19.558 1.00 81.88 175 ALA A O 1
ATOM 1333 N N . LYS A 1 176 ? -19.861 12.461 19.589 1.00 85.69 176 LYS A N 1
ATOM 1334 C CA . LYS A 1 176 ? -20.657 13.358 20.448 1.00 85.69 176 LYS A CA 1
ATOM 1335 C C . LYS A 1 176 ? -20.113 13.433 21.874 1.00 85.69 176 LYS A C 1
ATOM 1337 O O . LYS A 1 176 ? -20.107 14.519 22.463 1.00 85.69 176 LYS A O 1
ATOM 1342 N N . GLN A 1 177 ? -19.660 12.313 22.433 1.00 86.62 177 GLN A N 1
ATOM 1343 C CA . GLN A 1 177 ? -19.041 12.283 23.760 1.00 86.62 177 GLN A CA 1
ATOM 1344 C C . GLN A 1 177 ? -17.744 13.094 23.778 1.00 86.62 177 GLN A C 1
ATOM 1346 O O . GLN A 1 177 ? -17.588 13.958 24.641 1.00 86.62 177 GLN A O 1
ATOM 1351 N N . LEU A 1 178 ? -16.884 12.917 22.772 1.00 83.44 178 LEU A N 1
ATOM 1352 C CA . LEU A 1 178 ? -15.638 13.667 22.629 1.00 83.44 178 LEU A CA 1
ATOM 1353 C C . LEU A 1 178 ? -15.893 15.174 22.506 1.00 83.44 178 LEU A C 1
ATOM 1355 O O . LEU A 1 178 ? -15.264 15.970 23.197 1.00 83.44 178 LEU A O 1
ATOM 1359 N N . LEU A 1 179 ? -16.869 15.591 21.693 1.00 85.19 179 LEU A N 1
ATOM 1360 C CA . LEU A 1 179 ? -17.260 17.005 21.604 1.00 85.19 179 LEU A CA 1
ATOM 1361 C C . LEU A 1 179 ? -17.752 17.566 22.932 1.00 85.19 179 LEU A C 1
ATOM 1363 O O . LEU A 1 179 ? -17.503 18.729 23.248 1.00 85.19 179 LEU A O 1
ATOM 1367 N N . THR A 1 180 ? -18.480 16.756 23.693 1.00 86.69 180 THR A N 1
ATOM 1368 C CA . THR A 1 180 ? -18.989 17.154 25.004 1.00 86.69 180 THR A CA 1
ATOM 1369 C C . THR A 1 180 ? -17.842 17.317 25.995 1.00 86.69 180 THR A C 1
ATOM 1371 O O . THR A 1 180 ? -17.837 18.288 26.748 1.00 86.69 180 THR A O 1
ATOM 1374 N N . GLN A 1 181 ? -16.846 16.430 25.948 1.00 86.56 181 GLN A N 1
ATOM 1375 C CA . GLN A 1 181 ? -15.621 16.546 26.732 1.00 86.56 181 GLN A CA 1
ATOM 1376 C C . GLN A 1 181 ? -14.831 17.800 26.347 1.00 86.56 181 GLN A C 1
ATOM 1378 O O . GLN A 1 181 ? -14.593 18.635 27.205 1.00 86.56 181 GLN A O 1
ATOM 1383 N N . ILE A 1 182 ? -14.578 18.034 25.055 1.00 85.62 182 ILE A N 1
ATOM 1384 C CA . ILE A 1 182 ? -13.896 19.248 24.572 1.00 85.62 182 ILE A CA 1
ATOM 1385 C C . ILE A 1 182 ? -14.627 20.521 25.023 1.00 85.62 182 ILE A C 1
ATOM 1387 O O . ILE A 1 182 ? -13.992 21.524 25.341 1.00 85.62 182 ILE A O 1
ATOM 1391 N N . ARG A 1 183 ? -15.967 20.516 25.042 1.00 84.88 183 ARG A N 1
ATOM 1392 C CA . ARG A 1 183 ? -16.761 21.651 25.540 1.00 84.88 183 ARG A CA 1
ATOM 1393 C C . ARG A 1 183 ? -16.618 21.851 27.046 1.00 84.88 183 ARG A C 1
ATOM 1395 O O . ARG A 1 183 ? -16.578 22.999 27.471 1.00 84.88 183 ARG A O 1
ATOM 1402 N N . ARG A 1 184 ? -16.560 20.770 27.829 1.00 83.38 184 ARG A N 1
ATOM 1403 C CA . ARG A 1 184 ? -16.306 20.831 29.276 1.00 83.38 184 ARG A CA 1
ATOM 1404 C C . ARG A 1 184 ? -14.899 21.335 29.558 1.00 83.38 184 ARG A C 1
ATOM 1406 O O . ARG A 1 184 ? -14.767 22.317 30.270 1.00 83.38 184 ARG A O 1
ATOM 1413 N N . ASP A 1 185 ? -13.895 20.772 28.897 1.00 85.12 185 ASP A N 1
ATOM 1414 C CA . ASP A 1 185 ? -12.499 21.188 29.037 1.00 85.12 185 ASP A CA 1
ATOM 1415 C C . ASP A 1 185 ? -12.332 22.666 28.656 1.00 85.12 185 ASP A C 1
ATOM 1417 O O . ASP A 1 185 ? -11.696 23.435 29.367 1.00 85.12 185 ASP A O 1
ATOM 1421 N N . LYS A 1 186 ? -12.976 23.118 27.572 1.00 80.25 186 LYS A N 1
ATOM 1422 C CA . LYS A 1 186 ? -12.990 24.544 27.215 1.00 80.25 186 LYS A CA 1
ATOM 1423 C C . LYS A 1 186 ? -13.673 25.423 28.257 1.00 80.25 186 LYS A C 1
ATOM 1425 O O . LYS A 1 186 ? -13.289 26.573 28.364 1.00 80.25 186 LYS A O 1
ATOM 1430 N N . ALA A 1 187 ? -14.683 24.935 28.968 1.00 78.94 187 ALA A N 1
ATOM 1431 C CA . ALA A 1 187 ? -15.354 25.705 30.012 1.00 78.94 187 ALA A CA 1
ATOM 1432 C C . ALA A 1 187 ? -14.567 25.718 31.336 1.00 78.94 187 ALA A C 1
ATOM 1434 O O . ALA A 1 187 ? -14.693 26.669 32.097 1.00 78.94 187 ALA A O 1
ATOM 1435 N N . GLU A 1 188 ? -13.777 24.676 31.609 1.00 76.19 188 GLU A N 1
ATOM 1436 C CA . GLU A 1 188 ? -12.948 24.553 32.816 1.00 76.19 188 GLU A CA 1
ATOM 1437 C C . GLU A 1 188 ? -11.580 25.242 32.687 1.00 76.19 188 GLU A C 1
ATOM 1439 O O . GLU A 1 188 ? -11.046 25.722 33.684 1.00 76.19 188 GLU A O 1
ATOM 1444 N N . PHE A 1 189 ? -11.018 25.305 31.476 1.00 67.69 189 PHE A N 1
ATOM 1445 C CA . PHE A 1 189 ? -9.678 25.842 31.205 1.00 67.69 189 PHE A CA 1
ATOM 1446 C C . PHE A 1 189 ? -9.670 27.147 30.378 1.00 67.69 189 PHE A C 1
ATOM 1448 O O . PHE A 1 189 ? -8.619 27.513 29.846 1.00 67.69 189 PHE A O 1
ATOM 1455 N N . GLN A 1 190 ? -10.811 27.839 30.246 1.00 51.03 190 GLN A N 1
ATOM 1456 C CA . GLN A 1 190 ? -10.885 29.212 29.710 1.00 51.03 190 GLN A CA 1
ATOM 1457 C C . GLN A 1 190 ? -10.836 30.274 30.802 1.00 51.03 190 GLN A C 1
ATOM 1459 O O . GLN A 1 190 ? -11.443 30.061 31.873 1.00 51.03 190 GLN A O 1
#